Protein AF-A0A915I4H7-F1 (afdb_monomer_lite)

pLDDT: mean 83.36, std 14.16, range [34.66, 97.69]

Secondary structure (DSSP, 8-state):
--SSSSSSSS-------PPPP-PPPPPPSS-B-SSHHHHHHHHHHHTT----GGG---SSPPPTTPPPPPS-TT--EEEEEEE---BTTB--EEEEEEE-TTS-SPEEEPPBTTTBT-THHHHHHHHGGGG-TT--HHHHHHHHHHHHTS--EEEEEETTEEEEEETTEEE-TTSSSEEEP----PPPP----PPPP-B-SSHHHHHHHHHHHHT--HHHHS-SS-PPPPTT----SS-TT--EEEEEEE---BTTB--EEEEEEE--TTT-TTTTBPEEE--BTTBSTHHHHHHHHHHHHHHHHHTTS-HHHHHHHHHHHTTS--EEEEEETTEEEEEETTEEE-TTSSBEEE-TTT---TT-

Organism: Romanomermis culicivorax (NCBI:txid13658)

Foldseek 3Di:
DPPPDPPPPPPPPPPVPFFDWDDKQDKQPDWDDDDPLRNVVSVCVLFVFDWPCVLQDRLDDQPVPFDDDDQAQLQTKIKHKIAGDFDVLAQTIAMDIDGDCVRFWWDWGAAGPQHGLVPLVSLLLLLCLLQEQPDDPSLSVNSNNVSVNHWRKDWDDDPRITTIHTPLWGADPNSGGTDGDDQDPFDDWDDKDDWFAFQFDDPVSNLVSCCVQVVDPCPLQAFPCQDDDPPPWDGDPAAQLQTWIKIKIAGDDDVNADTIDMDIHRHDCVRDPHNFWWDWTADDPQDLCVLSVSVVVRVVSLCVVCVPPDPSSSVSSVNVVSRRWRWDWDDAPNITTIHTPLWGQPPRSGGTDGDSSSPDRRSD

Structure (mmCIF, N/CA/C/O backbone):
data_AF-A0A915I4H7-F1
#
_entry.id   AF-A0A915I4H7-F1
#
loop_
_atom_site.group_PDB
_atom_site.id
_atom_site.type_symbol
_atom_site.label_atom_id
_atom_site.label_alt_id
_atom_site.label_comp_id
_atom_site.label_asym_id
_atom_site.label_entity_id
_atom_site.label_seq_id
_atom_site.pdbx_PDB_ins_code
_atom_site.Cartn_x
_atom_site.Cartn_y
_atom_site.Cartn_z
_atom_site.occupancy
_atom_site.B_iso_or_equiv
_atom_site.auth_seq_id
_atom_site.auth_comp_id
_atom_site.auth_asym_id
_atom_site.auth_atom_id
_atom_site.pdbx_PDB_model_num
ATOM 1 N N . MET A 1 1 ? 28.784 -25.489 40.161 1.00 41.50 1 MET A N 1
ATOM 2 C CA . MET A 1 1 ? 29.155 -24.824 38.893 1.00 41.50 1 MET A CA 1
ATOM 3 C C . MET A 1 1 ? 29.045 -25.814 37.728 1.00 41.50 1 MET A C 1
ATOM 5 O O . MET A 1 1 ? 30.069 -26.263 37.257 1.00 41.50 1 MET A O 1
ATOM 9 N N . LEU A 1 2 ? 27.830 -26.215 37.311 1.00 35.00 2 LEU A N 1
ATOM 10 C CA . LEU A 1 2 ? 27.544 -26.830 35.989 1.00 35.00 2 LEU A CA 1
ATOM 11 C C . LEU A 1 2 ? 26.023 -27.118 35.836 1.00 35.00 2 LEU A C 1
ATOM 13 O O . LEU A 1 2 ? 25.591 -28.234 35.581 1.00 35.00 2 LEU A O 1
ATOM 17 N N . LYS A 1 3 ? 25.167 -26.115 36.080 1.00 36.22 3 LYS A N 1
ATOM 18 C CA . LYS A 1 3 ? 23.704 -26.192 35.837 1.00 36.22 3 LYS A CA 1
ATOM 19 C C . LYS A 1 3 ? 23.188 -24.997 35.013 1.00 36.22 3 LYS A C 1
ATOM 21 O O . LYS A 1 3 ? 22.029 -24.625 35.118 1.00 36.22 3 LYS A O 1
ATOM 26 N N . ILE A 1 4 ? 24.058 -24.383 34.202 1.00 45.81 4 ILE A N 1
ATOM 27 C CA . ILE A 1 4 ? 23.751 -23.185 33.390 1.00 45.81 4 ILE A CA 1
ATOM 28 C C . ILE A 1 4 ? 24.266 -23.367 31.949 1.00 45.81 4 ILE A C 1
ATOM 30 O O . ILE A 1 4 ? 24.882 -22.478 31.386 1.00 45.81 4 ILE A O 1
ATOM 34 N N . PHE A 1 5 ? 24.079 -24.546 31.346 1.00 38.66 5 PHE A N 1
ATOM 35 C CA . PHE A 1 5 ? 24.436 -24.739 29.926 1.00 38.66 5 PHE A CA 1
ATOM 36 C C . PHE A 1 5 ? 23.414 -25.525 29.095 1.00 38.66 5 PHE A C 1
ATOM 38 O O . PHE A 1 5 ? 23.519 -25.540 27.876 1.00 38.66 5 PHE A O 1
ATOM 45 N N . ALA A 1 6 ? 22.372 -26.101 29.705 1.00 36.94 6 ALA A N 1
ATOM 46 C CA . ALA A 1 6 ? 21.355 -26.863 28.969 1.00 36.94 6 ALA A CA 1
ATOM 47 C C . ALA A 1 6 ? 20.102 -26.049 28.579 1.00 36.94 6 ALA A C 1
ATOM 49 O O . ALA A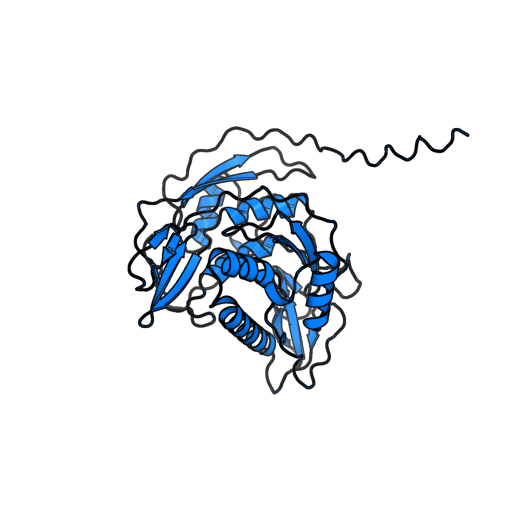 1 6 ? 19.236 -26.562 27.882 1.00 36.94 6 ALA A O 1
ATOM 50 N N . LEU A 1 7 ? 19.999 -24.779 28.993 1.00 36.00 7 LEU A N 1
ATOM 51 C CA . LEU A 1 7 ? 18.843 -23.905 28.712 1.00 36.00 7 LEU A CA 1
ATOM 52 C C . LEU A 1 7 ? 19.107 -22.842 27.628 1.00 36.00 7 LEU A C 1
ATOM 54 O O . LEU A 1 7 ? 18.219 -22.060 27.310 1.00 36.00 7 LEU A O 1
ATOM 58 N N . LEU A 1 8 ? 20.296 -22.846 27.018 1.00 34.66 8 LEU A N 1
ATOM 59 C CA . LEU A 1 8 ? 20.689 -21.933 25.931 1.00 34.66 8 LEU A CA 1
ATOM 60 C C . LEU A 1 8 ? 20.609 -22.566 24.525 1.00 34.66 8 LEU A C 1
ATOM 62 O O . LEU A 1 8 ? 21.034 -21.952 23.554 1.00 34.66 8 LEU A O 1
ATOM 66 N N . LEU A 1 9 ? 20.028 -23.765 24.392 1.00 35.66 9 LEU A N 1
ATOM 67 C CA . LEU A 1 9 ? 19.889 -24.485 23.112 1.00 35.66 9 LEU A CA 1
ATOM 68 C C . LEU A 1 9 ? 18.431 -24.717 22.666 1.00 35.66 9 LEU A C 1
ATOM 70 O O . LEU A 1 9 ? 18.183 -25.525 21.779 1.00 35.66 9 LEU A O 1
ATOM 74 N N . LEU A 1 10 ? 17.464 -23.979 23.224 1.00 36.84 10 LEU A N 1
ATOM 75 C CA . LEU A 1 10 ? 16.067 -23.961 22.746 1.00 36.84 10 LEU A CA 1
ATOM 76 C C . LEU A 1 10 ? 15.718 -22.732 21.887 1.00 36.84 10 LEU A C 1
ATOM 78 O O . LEU A 1 10 ? 14.563 -22.537 21.528 1.00 36.84 10 LEU A O 1
ATOM 82 N N . ALA A 1 11 ? 16.720 -21.943 21.491 1.00 35.94 11 ALA A N 1
ATOM 83 C CA . ALA A 1 11 ? 16.610 -20.967 20.405 1.00 35.94 11 ALA A CA 1
ATOM 84 C C . ALA A 1 11 ? 17.283 -21.484 19.120 1.00 35.94 11 ALA A C 1
ATOM 86 O O . ALA A 1 11 ? 17.785 -20.709 18.307 1.00 35.94 11 ALA A O 1
ATOM 87 N N . ALA A 1 12 ? 17.296 -22.808 18.926 1.00 35.66 12 ALA A N 1
ATOM 88 C CA . ALA A 1 12 ? 17.418 -23.371 17.594 1.00 35.66 12 ALA A CA 1
ATOM 89 C C . ALA A 1 12 ? 16.142 -22.982 16.844 1.00 35.66 12 ALA A C 1
ATOM 91 O O . ALA A 1 12 ? 15.118 -23.656 16.918 1.00 35.66 12 ALA A O 1
ATOM 92 N N . TYR A 1 13 ? 16.212 -21.823 16.191 1.00 40.81 13 TYR A N 1
ATOM 93 C CA . TYR A 1 13 ? 15.356 -21.430 15.088 1.00 40.81 13 TYR A CA 1
ATOM 94 C C . TYR A 1 13 ? 15.118 -22.693 14.263 1.00 40.81 13 TYR A C 1
ATOM 96 O O . TYR A 1 13 ? 16.054 -23.215 13.650 1.00 40.81 13 TYR A O 1
ATOM 104 N N . VAL A 1 14 ? 13.904 -23.238 14.318 1.00 38.78 14 VAL A N 1
ATOM 105 C CA . VAL A 1 14 ? 13.486 -24.288 13.401 1.00 38.78 14 VAL A CA 1
ATOM 106 C C . VAL A 1 14 ? 13.596 -23.635 12.029 1.00 38.78 14 VAL A C 1
ATOM 108 O O . VAL A 1 14 ? 12.707 -22.902 11.603 1.00 38.78 14 VAL A O 1
ATOM 111 N N . ARG A 1 15 ? 14.737 -23.826 11.354 1.00 45.97 15 ARG A N 1
ATOM 112 C CA . ARG A 1 15 ? 14.773 -23.823 9.899 1.00 45.97 15 ARG A CA 1
ATOM 113 C C . ARG A 1 15 ? 13.784 -24.917 9.551 1.00 45.97 15 ARG A C 1
ATOM 115 O O . ARG A 1 15 ? 14.105 -26.095 9.645 1.00 45.97 15 ARG A O 1
ATOM 122 N N . SER A 1 16 ? 12.543 -24.534 9.278 1.00 56.56 16 SER A N 1
ATOM 123 C CA . SER A 1 16 ? 11.660 -25.412 8.546 1.00 56.56 16 SER A CA 1
ATOM 124 C C . SER A 1 16 ? 12.410 -25.692 7.252 1.00 56.56 16 SER A C 1
ATOM 126 O O . SER A 1 16 ? 12.643 -24.777 6.457 1.00 56.56 16 SER A O 1
ATOM 128 N N . ASP A 1 17 ? 12.890 -26.923 7.090 1.00 83.69 17 ASP A N 1
ATOM 129 C CA . ASP A 1 17 ? 13.380 -27.413 5.810 1.00 83.69 17 ASP A CA 1
ATOM 130 C C . ASP A 1 17 ? 12.173 -27.417 4.881 1.00 83.69 17 ASP A C 1
ATOM 132 O O . ASP A 1 17 ? 11.427 -28.389 4.771 1.00 83.69 17 ASP A O 1
ATOM 136 N N . CYS A 1 18 ? 11.884 -26.247 4.320 1.00 88.94 18 CYS A N 1
ATOM 137 C CA . CYS A 1 18 ? 10.763 -26.099 3.432 1.00 88.94 18 CYS A CA 1
ATOM 138 C C . CYS A 1 18 ? 11.020 -26.951 2.191 1.00 88.94 18 CYS A C 1
ATOM 140 O O . CYS A 1 18 ? 12.157 -26.962 1.701 1.00 88.94 18 CYS A O 1
ATOM 142 N N . PRO A 1 19 ? 9.976 -27.569 1.618 1.00 93.06 19 PRO A N 1
ATOM 143 C CA . PRO A 1 19 ? 10.107 -28.282 0.363 1.00 93.06 19 PRO A CA 1
ATOM 144 C C . PRO A 1 19 ? 10.748 -27.371 -0.684 1.00 93.06 19 PRO A C 1
ATOM 146 O O . PRO A 1 19 ? 10.505 -26.153 -0.713 1.00 93.06 19 PRO A O 1
ATOM 149 N N . GLN A 1 20 ? 11.607 -27.945 -1.520 1.00 93.81 20 GLN A N 1
ATOM 150 C CA . GLN A 1 20 ? 12.211 -27.183 -2.602 1.00 93.81 20 GLN A CA 1
ATOM 151 C C . GLN A 1 20 ? 11.117 -26.710 -3.560 1.00 93.81 20 GLN A C 1
ATOM 153 O O . GLN A 1 20 ? 10.116 -27.392 -3.782 1.00 93.81 20 GLN A O 1
ATOM 158 N N . PHE A 1 21 ? 11.303 -25.516 -4.115 1.00 94.50 21 PHE A N 1
ATOM 159 C CA . PHE A 1 21 ? 10.486 -25.104 -5.244 1.00 94.50 21 PHE A CA 1
ATOM 160 C C . PHE A 1 21 ? 10.801 -25.992 -6.441 1.00 94.50 21 PHE A C 1
ATOM 162 O O . PHE A 1 21 ? 11.970 -26.244 -6.726 1.00 94.50 21 PHE A O 1
ATOM 169 N N . GLY A 1 22 ? 9.753 -26.416 -7.140 1.00 95.06 22 GLY A N 1
ATOM 170 C CA . GLY A 1 22 ? 9.888 -27.003 -8.462 1.00 95.06 22 GLY A CA 1
ATOM 171 C C . GLY A 1 22 ? 10.344 -25.973 -9.495 1.00 95.06 22 GLY A C 1
ATOM 172 O O . GLY A 1 22 ? 10.675 -24.821 -9.179 1.00 95.06 22 GLY A O 1
ATOM 173 N N . ASP A 1 23 ? 10.323 -26.398 -10.752 1.00 97.25 23 ASP A N 1
ATOM 174 C CA . ASP A 1 23 ? 10.714 -25.554 -11.872 1.00 97.25 23 ASP A CA 1
ATOM 175 C C . ASP A 1 23 ? 9.794 -24.344 -12.052 1.00 97.25 23 ASP A C 1
ATOM 177 O O . ASP A 1 23 ? 8.640 -24.296 -11.610 1.00 97.25 23 ASP A O 1
ATOM 181 N N . TRP A 1 24 ? 10.335 -23.336 -12.731 1.00 96.88 24 TRP A N 1
ATOM 182 C CA . TRP A 1 24 ? 9.559 -22.188 -13.167 1.00 96.88 24 TRP A CA 1
ATOM 183 C C . TRP A 1 24 ? 8.519 -22.616 -14.198 1.00 96.88 24 TRP A C 1
ATOM 185 O O . TRP A 1 24 ? 8.857 -23.155 -15.251 1.00 96.88 24 TRP A O 1
ATOM 195 N N . LEU A 1 25 ? 7.259 -22.288 -13.925 1.00 96.31 25 LEU A N 1
ATOM 196 C CA . LEU A 1 25 ? 6.212 -22.312 -14.935 1.00 96.31 25 LEU A CA 1
ATOM 197 C C . LEU A 1 25 ? 6.545 -21.305 -16.054 1.00 96.31 25 LEU A C 1
ATOM 199 O O . LEU A 1 25 ? 7.332 -20.373 -15.841 1.00 96.31 25 LEU A O 1
ATOM 203 N N . PRO A 1 26 ? 5.971 -21.470 -17.258 1.00 96.56 26 PRO A N 1
ATOM 204 C CA . PRO A 1 26 ? 6.186 -20.534 -18.352 1.00 96.56 26 PRO A CA 1
ATOM 205 C C . PRO A 1 26 ? 5.786 -19.103 -17.981 1.00 96.56 26 PRO A C 1
ATOM 207 O O . PRO A 1 26 ? 4.897 -18.873 -17.160 1.00 96.56 26 PRO A O 1
ATOM 210 N N . TRP A 1 27 ? 6.422 -18.134 -18.636 1.00 96.44 27 TRP A N 1
ATOM 211 C CA . TRP A 1 27 ? 5.944 -16.755 -18.626 1.00 96.44 27 TRP A CA 1
ATOM 212 C C . TRP A 1 27 ? 4.528 -16.663 -19.191 1.00 96.44 27 TRP A C 1
ATOM 214 O O . TRP A 1 27 ? 4.151 -17.414 -20.096 1.00 96.44 27 TRP A O 1
ATOM 224 N N . THR A 1 28 ? 3.756 -15.701 -18.692 1.00 94.75 28 THR A N 1
ATOM 225 C CA . THR A 1 28 ? 2.476 -15.335 -19.299 1.00 94.75 28 THR A CA 1
ATOM 226 C C . THR A 1 28 ? 2.662 -14.969 -20.769 1.00 94.75 28 THR A C 1
ATOM 228 O O . THR A 1 28 ? 3.628 -14.299 -21.146 1.00 94.75 28 THR A O 1
ATOM 231 N N . GLN A 1 29 ? 1.727 -15.422 -21.607 1.00 91.31 29 GLN A N 1
ATOM 232 C CA . GLN A 1 29 ? 1.793 -15.241 -23.062 1.00 91.31 29 GLN A CA 1
ATOM 233 C C . GLN A 1 29 ? 1.717 -13.761 -23.455 1.00 91.31 29 GLN A C 1
ATOM 235 O O . GLN A 1 29 ? 2.389 -13.315 -24.382 1.00 91.31 29 GLN A O 1
ATOM 240 N N . HIS A 1 30 ? 0.943 -12.984 -22.700 1.00 93.75 30 HIS A N 1
ATOM 241 C CA . HIS A 1 30 ? 0.812 -11.542 -22.843 1.00 93.75 30 HIS A CA 1
ATOM 242 C C . HIS A 1 30 ? 1.323 -10.806 -21.603 1.00 93.75 30 HIS A C 1
ATOM 244 O O . HIS A 1 30 ? 1.479 -11.372 -20.516 1.00 93.75 30 HIS A O 1
ATOM 250 N N . CYS A 1 31 ? 1.568 -9.510 -21.775 1.00 94.81 31 CYS A N 1
ATOM 251 C CA . CYS A 1 31 ? 1.853 -8.610 -20.669 1.00 94.81 31 CYS A CA 1
ATOM 252 C C . CYS A 1 31 ? 0.556 -8.261 -19.931 1.00 94.81 31 CYS A C 1
ATOM 254 O O . CYS A 1 31 ? -0.431 -7.841 -20.544 1.00 94.81 31 CYS A O 1
ATOM 256 N N . LEU A 1 32 ? 0.564 -8.442 -18.614 1.00 92.38 32 LEU A N 1
ATOM 257 C CA . LEU A 1 32 ? -0.570 -8.203 -17.731 1.00 92.38 32 LEU A CA 1
ATOM 258 C C . LEU A 1 32 ? -0.913 -6.716 -17.699 1.00 92.38 32 LEU A C 1
ATOM 260 O O . LEU A 1 32 ? -0.033 -5.848 -17.743 1.00 92.38 32 LEU A O 1
ATOM 264 N N . TRP A 1 33 ? -2.207 -6.420 -17.603 1.00 90.31 33 TRP A N 1
ATOM 265 C CA . TRP A 1 33 ? -2.713 -5.053 -17.552 1.00 90.31 33 TRP A CA 1
ATOM 266 C C . TRP A 1 33 ? -3.953 -4.935 -16.674 1.00 90.31 33 TRP A C 1
ATOM 268 O O . TRP A 1 33 ? -4.686 -5.904 -16.474 1.00 90.31 33 TRP A O 1
ATOM 278 N N . VAL A 1 34 ? -4.185 -3.729 -16.152 1.00 81.88 34 VAL A N 1
ATOM 279 C CA . VAL A 1 34 ? -5.417 -3.379 -15.436 1.00 81.88 34 VAL A CA 1
ATOM 280 C C . VAL A 1 34 ? -6.658 -3.682 -16.301 1.00 81.88 34 VAL A C 1
ATOM 282 O O . VAL A 1 34 ? -6.572 -3.616 -17.525 1.00 81.88 34 VAL A O 1
ATOM 285 N N . PRO A 1 35 ? -7.814 -4.027 -15.699 1.00 80.31 35 PRO A N 1
ATOM 286 C CA . PRO A 1 35 ? -8.177 -3.871 -14.288 1.00 80.31 35 PRO A CA 1
ATOM 287 C C . PRO A 1 35 ? -7.537 -4.920 -13.366 1.00 80.31 35 PRO A C 1
ATOM 289 O O . PRO A 1 35 ? -7.151 -6.004 -13.795 1.00 80.31 35 PRO A O 1
ATOM 292 N N . LEU A 1 36 ? -7.470 -4.618 -12.061 1.00 76.69 36 LEU A N 1
ATOM 293 C CA . LEU A 1 36 ? -6.893 -5.508 -11.036 1.00 76.69 36 LEU A CA 1
ATOM 294 C C . LEU A 1 36 ? -7.477 -6.932 -11.067 1.00 76.69 36 LEU A C 1
ATOM 296 O O . LEU A 1 36 ? -6.760 -7.888 -10.787 1.00 76.69 36 LEU A O 1
ATOM 300 N N . ALA A 1 37 ? -8.762 -7.077 -11.406 1.00 76.12 37 ALA A N 1
ATOM 301 C CA . ALA A 1 37 ? -9.417 -8.378 -11.522 1.00 76.12 37 ALA A CA 1
ATOM 302 C C . ALA A 1 37 ? -8.809 -9.246 -12.640 1.00 76.12 37 ALA A C 1
ATOM 304 O O . ALA A 1 37 ? -8.584 -10.433 -12.417 1.00 76.12 37 ALA A O 1
ATOM 305 N N . SER A 1 38 ? -8.485 -8.653 -13.797 1.00 81.56 38 SER A N 1
ATOM 306 C CA . SER A 1 38 ? -7.838 -9.367 -14.907 1.00 81.56 38 SER A CA 1
ATOM 307 C C . SER A 1 38 ? -6.424 -9.787 -14.528 1.00 81.56 38 SER A C 1
ATOM 309 O O . SER A 1 38 ? -6.085 -10.957 -14.647 1.00 81.56 38 SER A O 1
ATOM 311 N N . MET A 1 39 ? -5.629 -8.868 -13.964 1.00 82.62 39 MET A N 1
ATOM 312 C CA . MET A 1 39 ? -4.265 -9.197 -13.531 1.00 82.62 39 MET A CA 1
ATOM 313 C C . MET A 1 39 ? -4.237 -10.306 -12.483 1.00 82.62 39 MET A C 1
ATOM 315 O O . MET A 1 39 ? -3.352 -11.149 -12.516 1.00 82.62 39 MET A O 1
ATOM 319 N N . ARG A 1 40 ? -5.196 -10.322 -11.547 1.00 79.44 40 ARG A N 1
ATOM 320 C CA . ARG A 1 40 ? -5.309 -11.399 -10.552 1.00 79.44 40 ARG A CA 1
ATOM 321 C C . ARG A 1 40 ? -5.585 -12.743 -11.201 1.00 79.44 40 ARG A C 1
ATOM 323 O O . ARG A 1 40 ? -4.965 -13.720 -10.802 1.00 79.44 40 ARG A O 1
ATOM 330 N N . LYS A 1 41 ? -6.501 -12.780 -12.171 1.00 81.50 41 LYS A N 1
ATOM 331 C CA . LYS A 1 41 ? -6.808 -13.996 -12.921 1.00 81.50 41 LYS A CA 1
ATOM 332 C C . LYS A 1 41 ? -5.572 -14.493 -13.671 1.00 81.50 41 LYS A C 1
ATOM 334 O O . LYS 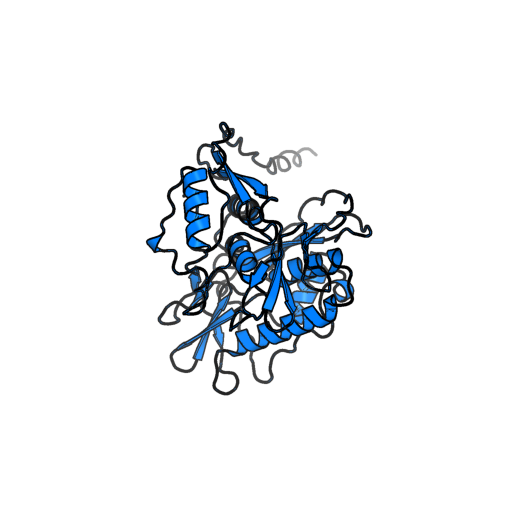A 1 41 ? -5.150 -15.612 -13.427 1.00 81.50 41 LYS A O 1
ATOM 339 N N . ASP A 1 42 ? -4.940 -13.635 -14.468 1.00 86.81 42 ASP A N 1
ATOM 340 C CA . ASP A 1 42 ? -3.740 -13.994 -15.235 1.00 86.81 42 ASP A CA 1
ATOM 341 C C . ASP A 1 42 ? -2.606 -14.486 -14.324 1.00 86.81 42 ASP A C 1
ATOM 343 O O . ASP A 1 42 ? -1.893 -15.434 -14.644 1.00 86.81 42 ASP A O 1
ATOM 347 N N . LEU A 1 43 ? -2.455 -13.868 -13.152 1.00 84.25 43 LEU A N 1
ATOM 348 C CA . LEU A 1 43 ? -1.472 -14.261 -12.151 1.00 84.25 43 LEU A CA 1
ATOM 349 C C . LEU A 1 43 ? -1.807 -15.604 -11.487 1.00 84.25 43 LEU A C 1
ATOM 351 O O . LEU A 1 43 ? -0.906 -16.394 -11.212 1.00 84.25 43 LEU A O 1
ATOM 355 N N . ALA A 1 44 ? -3.085 -15.883 -11.235 1.00 83.75 44 ALA A N 1
ATOM 356 C CA . ALA A 1 44 ? -3.523 -17.183 -10.745 1.00 83.75 44 ALA A CA 1
ATOM 357 C C . ALA A 1 44 ? -3.320 -18.292 -11.764 1.00 83.75 44 ALA A C 1
ATOM 359 O O . ALA A 1 44 ? -2.814 -19.352 -11.400 1.00 83.75 44 ALA A O 1
ATOM 360 N N . ASP A 1 45 ? -3.641 -18.016 -13.024 1.00 87.75 45 ASP A N 1
ATOM 361 C CA . ASP A 1 45 ? -3.435 -18.933 -14.137 1.00 87.75 45 ASP A CA 1
ATOM 362 C C . ASP A 1 45 ? -1.929 -19.214 -14.310 1.00 87.75 45 ASP A C 1
ATOM 364 O O . ASP A 1 45 ? -1.516 -20.374 -14.351 1.00 87.75 45 ASP A O 1
ATOM 368 N N . ALA A 1 46 ? -1.084 -18.174 -14.270 1.00 89.19 46 ALA A N 1
ATOM 369 C CA . ALA A 1 46 ? 0.379 -18.296 -14.320 1.00 89.19 46 ALA A CA 1
ATOM 370 C C . ALA A 1 46 ? 0.969 -19.086 -13.141 1.00 89.19 46 ALA A C 1
ATOM 372 O O . ALA A 1 46 ? 1.977 -19.773 -13.287 1.00 89.19 46 ALA A O 1
ATOM 373 N N . CYS A 1 47 ? 0.343 -18.993 -11.968 1.00 87.75 47 CYS A N 1
ATOM 374 C CA . CYS A 1 47 ? 0.718 -19.744 -10.774 1.00 87.75 47 CYS A CA 1
ATOM 375 C C . CYS A 1 47 ? -0.019 -21.092 -10.642 1.00 87.75 47 CYS A C 1
ATOM 377 O O . CYS A 1 47 ? 0.182 -21.790 -9.643 1.00 87.75 47 CYS A O 1
ATOM 379 N N . GLN A 1 48 ? -0.883 -21.457 -11.601 1.00 88.75 48 GLN A N 1
ATOM 380 C CA . GLN A 1 48 ? -1.770 -22.624 -11.541 1.00 88.75 48 GLN A CA 1
ATOM 381 C C . GLN A 1 48 ? -2.434 -22.772 -10.163 1.00 88.75 48 GLN A C 1
ATOM 383 O O . GLN A 1 48 ? -2.324 -23.809 -9.498 1.00 88.75 48 GLN A O 1
ATOM 388 N N . THR A 1 49 ? -3.035 -21.690 -9.674 1.00 81.75 49 THR A N 1
ATOM 389 C CA . THR A 1 49 ? -3.734 -21.640 -8.387 1.00 81.75 49 THR A CA 1
ATOM 390 C C . THR A 1 49 ? -5.173 -21.189 -8.591 1.00 81.75 49 THR A C 1
ATOM 392 O O . THR A 1 49 ? -5.491 -20.502 -9.556 1.00 81.75 49 THR A O 1
ATOM 395 N N . THR A 1 50 ? -6.068 -21.587 -7.691 1.00 70.19 50 THR A N 1
ATOM 396 C CA . THR A 1 50 ? -7.473 -21.180 -7.775 1.00 70.19 50 THR A CA 1
ATOM 397 C C . THR A 1 50 ? -7.669 -19.900 -6.976 1.00 70.19 50 THR A C 1
ATOM 399 O O . THR A 1 50 ? -7.442 -19.879 -5.769 1.00 70.19 50 THR A O 1
ATOM 402 N N . ILE A 1 51 ? -8.136 -18.833 -7.626 1.00 63.59 51 ILE A N 1
ATOM 403 C CA . ILE A 1 51 ? -8.644 -17.654 -6.917 1.00 63.59 51 ILE A CA 1
ATOM 404 C C . ILE A 1 51 ? -10.148 -17.776 -6.793 1.00 63.59 51 ILE A C 1
ATOM 406 O O . ILE A 1 51 ? -10.863 -17.849 -7.791 1.00 63.59 51 ILE A O 1
ATOM 410 N N . ASN A 1 52 ? -10.647 -17.710 -5.560 1.00 55.56 52 ASN A N 1
ATOM 411 C CA . ASN A 1 52 ? -12.070 -17.515 -5.354 1.00 55.56 52 ASN A CA 1
ATOM 412 C C . ASN A 1 52 ? -12.467 -16.068 -5.707 1.00 55.56 52 ASN A C 1
ATOM 414 O O . ASN A 1 52 ? -12.472 -15.174 -4.857 1.00 55.56 52 ASN A O 1
ATOM 418 N N . MET A 1 53 ? -12.816 -15.859 -6.978 1.00 49.09 53 MET A N 1
ATOM 419 C CA . MET A 1 53 ? -13.237 -14.567 -7.531 1.00 49.09 53 MET A CA 1
ATOM 420 C C . MET A 1 53 ? -14.586 -14.075 -6.961 1.00 49.09 53 MET A C 1
ATOM 422 O O . MET A 1 53 ? -14.890 -12.889 -7.050 1.00 49.09 53 MET A O 1
ATOM 426 N N . THR A 1 54 ? -15.399 -14.938 -6.330 1.00 43.47 54 THR A N 1
ATOM 427 C CA . THR A 1 54 ? -16.713 -14.525 -5.776 1.00 43.47 54 THR A CA 1
ATOM 428 C C . THR A 1 54 ? -16.605 -13.656 -4.526 1.00 43.47 54 THR A C 1
ATOM 430 O O . THR A 1 54 ? -17.503 -12.866 -4.251 1.00 43.47 54 THR A O 1
ATOM 433 N N . ARG A 1 55 ? -15.491 -13.737 -3.784 1.00 42.84 55 ARG A N 1
ATOM 434 C CA . ARG A 1 55 ? -15.217 -12.837 -2.647 1.00 42.84 55 ARG A CA 1
ATOM 435 C C . ARG A 1 55 ? -14.485 -11.566 -3.058 1.00 42.84 55 ARG A C 1
ATOM 437 O O . ARG A 1 55 ? -14.396 -10.630 -2.270 1.00 42.84 55 ARG A O 1
ATOM 444 N N . THR A 1 56 ? -13.988 -11.512 -4.291 1.00 48.31 56 THR A N 1
ATOM 445 C CA . THR A 1 56 ? -13.304 -10.343 -4.828 1.00 48.31 56 THR A CA 1
ATOM 446 C C . THR A 1 56 ? -14.329 -9.413 -5.464 1.00 48.31 56 THR A C 1
ATOM 448 O O . THR A 1 56 ? -14.479 -9.363 -6.681 1.00 48.31 56 THR A O 1
ATOM 451 N N . GLY A 1 57 ? -15.046 -8.657 -4.632 1.00 43.12 57 GLY A N 1
ATOM 452 C CA . GLY A 1 57 ? -15.700 -7.428 -5.087 1.00 43.12 57 GLY A CA 1
ATOM 453 C C . GLY A 1 57 ? -14.700 -6.518 -5.824 1.00 43.12 57 GLY A C 1
ATOM 454 O O . GLY A 1 57 ? -13.487 -6.751 -5.740 1.00 43.12 57 GLY A O 1
ATOM 455 N N . PRO A 1 58 ? -15.159 -5.488 -6.557 1.00 47.84 58 PRO A N 1
ATOM 456 C CA . PRO A 1 58 ? -14.268 -4.607 -7.302 1.00 47.84 58 PRO A CA 1
ATOM 457 C C . PRO A 1 58 ? -13.255 -3.995 -6.332 1.00 47.84 58 PRO A C 1
ATOM 459 O O . PRO A 1 58 ? -13.596 -3.139 -5.522 1.00 47.84 58 PRO A O 1
ATOM 462 N N . ALA A 1 59 ? -12.016 -4.494 -6.390 1.00 50.78 59 ALA A N 1
ATOM 463 C CA . ALA A 1 59 ? -10.951 -4.190 -5.435 1.00 50.78 59 ALA A CA 1
ATOM 464 C C . ALA A 1 59 ? -10.752 -2.677 -5.254 1.00 50.78 59 ALA A C 1
ATOM 466 O O . ALA A 1 59 ? -10.447 -2.222 -4.160 1.00 50.78 59 ALA A O 1
ATOM 467 N N . PHE A 1 60 ? -11.027 -1.930 -6.323 1.00 57.62 60 PHE A N 1
ATOM 468 C CA . PHE A 1 60 ? -11.544 -0.571 -6.323 1.00 57.62 60 PHE A CA 1
ATOM 469 C C . PHE A 1 60 ? -12.486 -0.467 -7.528 1.00 57.62 60 PHE A C 1
ATOM 471 O O . PHE A 1 60 ? -12.045 -0.789 -8.636 1.00 57.62 60 PHE A O 1
ATOM 478 N N . PRO A 1 61 ? -13.759 -0.066 -7.378 1.00 58.78 61 PRO A N 1
ATOM 479 C CA . PRO A 1 61 ? -14.587 0.208 -8.541 1.00 58.78 61 PRO A CA 1
ATOM 480 C C . PRO A 1 61 ? -13.962 1.385 -9.289 1.00 58.78 61 PRO A C 1
ATOM 482 O O . PRO A 1 61 ? -13.826 2.478 -8.734 1.00 58.78 61 PRO A O 1
ATOM 485 N N . LEU A 1 62 ? -13.550 1.147 -10.537 1.00 67.06 62 LEU A N 1
ATOM 486 C CA . LEU A 1 62 ? -13.261 2.244 -11.451 1.00 67.06 62 LEU A CA 1
ATOM 487 C C . LEU A 1 62 ? -14.523 3.122 -11.527 1.00 67.06 62 LEU A C 1
ATOM 489 O O . LEU A 1 62 ? -15.632 2.579 -11.474 1.00 67.06 62 LEU A O 1
ATOM 493 N N . PRO A 1 63 ? -14.391 4.455 -11.604 1.00 66.62 63 PRO A N 1
ATOM 494 C CA . PRO A 1 63 ? -15.550 5.327 -11.733 1.00 66.62 63 PRO A CA 1
ATOM 495 C C . PRO A 1 63 ? -16.447 4.881 -12.901 1.00 66.62 63 PRO A C 1
ATOM 497 O O . PRO A 1 63 ? -15.919 4.428 -13.919 1.00 66.62 63 PRO A O 1
ATOM 500 N N . PRO A 1 64 ? -17.782 4.998 -12.794 1.00 65.12 64 PRO A N 1
ATOM 501 C CA . PRO A 1 64 ? -18.667 4.709 -13.918 1.00 65.12 64 PRO A CA 1
ATOM 502 C C . PRO A 1 64 ? -18.231 5.481 -15.171 1.00 65.12 64 PRO A C 1
ATOM 504 O O . PRO A 1 64 ? -17.976 6.681 -15.098 1.00 65.12 64 PRO A O 1
ATOM 507 N N . GLY A 1 65 ? -18.106 4.785 -16.303 1.00 68.56 65 GLY A N 1
ATOM 508 C CA . GLY A 1 65 ? -17.648 5.375 -17.567 1.00 68.56 65 GLY A CA 1
ATOM 509 C C . GLY A 1 65 ? -16.135 5.605 -17.677 1.00 68.56 65 GLY A C 1
ATOM 510 O O . GLY A 1 65 ? -15.681 6.124 -18.693 1.00 68.56 65 GLY A O 1
ATOM 511 N N . PHE A 1 66 ? -15.338 5.214 -16.677 1.00 78.19 66 PHE A N 1
ATOM 512 C CA . PHE A 1 66 ? -13.884 5.309 -16.759 1.00 78.19 66 PHE A CA 1
ATOM 513 C C . PHE A 1 66 ? -13.330 4.343 -17.810 1.00 78.19 66 PHE A C 1
ATOM 515 O O . PHE A 1 66 ? -13.470 3.124 -17.687 1.00 78.19 66 PHE A O 1
ATOM 522 N N . GLN A 1 67 ? -12.665 4.892 -18.822 1.00 80.19 67 GLN A N 1
ATOM 523 C CA . GLN A 1 67 ? -11.966 4.113 -19.834 1.00 80.19 67 GLN A CA 1
ATOM 524 C C . GLN A 1 67 ? -10.549 3.810 -19.351 1.00 80.19 67 GLN A C 1
ATOM 526 O O . GLN A 1 67 ? -9.781 4.712 -19.015 1.00 80.19 67 GLN A O 1
ATOM 531 N N . LEU A 1 68 ? -10.215 2.522 -19.290 1.00 80.44 68 LEU A N 1
ATOM 532 C CA . LEU A 1 68 ? -8.845 2.099 -19.036 1.00 80.44 68 LEU A CA 1
ATOM 533 C C . LEU A 1 68 ? -7.978 2.482 -20.243 1.00 80.44 68 LEU A C 1
ATOM 535 O O . LEU A 1 68 ? -8.376 2.180 -21.369 1.00 80.44 68 LEU A O 1
ATOM 539 N N . PRO A 1 69 ? -6.808 3.107 -20.034 1.00 87.81 69 PRO A N 1
ATOM 540 C CA . PRO A 1 69 ? -5.876 3.339 -21.126 1.00 87.81 69 PRO A CA 1
ATOM 541 C C . PRO A 1 69 ? -5.333 2.004 -21.651 1.00 87.81 69 PRO A C 1
ATOM 543 O O . PRO A 1 69 ? -5.349 0.983 -20.950 1.00 87.81 69 PRO A O 1
ATOM 546 N N . GLU A 1 70 ? -4.790 2.028 -22.866 1.00 93.38 70 GLU A N 1
ATOM 547 C CA . GLU A 1 70 ? -3.932 0.949 -23.355 1.00 93.38 70 GLU A CA 1
ATOM 548 C C . GLU A 1 70 ? -2.680 0.790 -22.475 1.00 93.38 70 GLU A C 1
ATOM 550 O O . GLU A 1 70 ? -2.400 1.608 -21.594 1.00 93.38 70 GLU A O 1
ATOM 555 N N . LYS A 1 71 ? -1.928 -0.296 -22.686 1.00 95.44 71 LYS A N 1
ATOM 556 C CA . LYS A 1 71 ? -0.689 -0.559 -21.944 1.00 95.44 71 LYS A CA 1
ATOM 557 C C . LYS A 1 71 ? 0.298 0.589 -22.158 1.00 95.44 71 LYS A C 1
ATOM 559 O O . LYS A 1 71 ? 0.606 0.933 -23.292 1.00 95.44 71 LYS A O 1
ATOM 564 N N . CYS A 1 72 ? 0.814 1.139 -21.066 1.00 96.31 72 CYS A N 1
ATOM 565 C CA . CYS A 1 72 ? 1.671 2.320 -21.092 1.00 96.31 72 CYS A CA 1
ATOM 566 C C . CYS A 1 72 ? 2.571 2.394 -19.848 1.00 96.31 72 CYS A C 1
ATOM 568 O O . CYS A 1 72 ? 2.430 1.629 -18.885 1.00 96.31 72 CYS A O 1
ATOM 570 N N . GLY A 1 73 ? 3.486 3.357 -19.859 1.00 96.50 73 GLY A N 1
ATOM 571 C CA . GLY A 1 73 ? 4.220 3.870 -18.713 1.00 96.50 73 GLY A CA 1
ATOM 572 C C . GLY A 1 73 ? 5.204 2.890 -18.095 1.00 96.50 73 GLY A C 1
ATOM 573 O O . GLY A 1 73 ? 5.523 3.035 -16.917 1.00 96.50 73 GLY A O 1
ATOM 574 N N . HIS A 1 74 ? 5.627 1.853 -18.822 1.00 95.88 74 HIS A N 1
ATOM 575 C CA . HIS A 1 74 ? 6.367 0.713 -18.268 1.00 95.88 74 HIS A CA 1
ATOM 576 C C . HIS A 1 74 ? 5.627 0.019 -17.105 1.00 95.88 74 HIS A C 1
ATOM 578 O O . HIS A 1 74 ? 6.244 -0.574 -16.220 1.00 95.88 74 HIS A O 1
ATOM 584 N N . CYS A 1 75 ? 4.294 0.116 -17.072 1.00 93.44 75 CYS A N 1
ATOM 585 C CA . CYS A 1 75 ? 3.467 -0.444 -16.004 1.00 93.44 75 CYS A CA 1
ATOM 586 C C . CYS A 1 75 ? 2.974 -1.868 -16.299 1.00 93.44 75 CYS A C 1
ATOM 588 O O . CYS A 1 75 ? 2.463 -2.533 -15.401 1.00 93.44 75 CYS A O 1
ATOM 590 N N . SER A 1 76 ? 3.091 -2.335 -17.544 1.00 94.56 76 SER A N 1
ATOM 591 C CA . SER A 1 76 ? 2.716 -3.695 -17.932 1.00 94.56 76 SER A CA 1
ATOM 592 C C . SER A 1 76 ? 3.889 -4.651 -17.716 1.00 94.56 76 SER A C 1
ATOM 594 O O . SER A 1 76 ? 5.050 -4.258 -17.840 1.00 94.56 76 SER A O 1
ATOM 596 N N . PHE A 1 77 ? 3.604 -5.901 -17.363 1.00 93.56 77 PHE A N 1
ATOM 597 C CA . PHE A 1 77 ? 4.635 -6.879 -17.019 1.00 93.56 77 PHE A CA 1
ATOM 598 C C . PHE A 1 77 ? 4.193 -8.302 -17.355 1.00 93.56 77 PHE A C 1
ATOM 600 O O . PHE A 1 77 ? 3.005 -8.614 -17.326 1.00 93.56 77 PHE A O 1
ATOM 607 N N . LYS A 1 78 ? 5.149 -9.182 -17.637 1.00 94.56 78 LYS A N 1
ATOM 608 C CA . LYS A 1 78 ? 4.945 -10.630 -17.618 1.00 94.56 78 LYS A CA 1
ATOM 609 C C . LYS A 1 78 ? 5.214 -11.164 -16.224 1.00 94.56 78 LYS A C 1
ATOM 611 O O . LYS A 1 78 ? 6.011 -10.603 -15.468 1.00 94.56 78 LYS A O 1
ATOM 616 N N . VAL A 1 79 ? 4.564 -12.270 -15.896 1.00 92.44 79 VAL A N 1
ATOM 617 C CA . VAL A 1 79 ? 4.816 -13.004 -14.658 1.00 92.44 79 VAL A CA 1
ATOM 618 C C . VAL A 1 79 ? 5.007 -14.482 -14.959 1.00 92.44 79 VAL A C 1
ATOM 620 O O . VAL A 1 79 ? 4.424 -15.017 -15.898 1.00 92.44 79 VAL A O 1
ATOM 623 N N . ARG A 1 80 ? 5.840 -15.140 -14.165 1.00 93.31 80 ARG A N 1
ATOM 624 C CA . ARG A 1 80 ? 5.878 -16.594 -14.035 1.00 93.31 80 ARG A CA 1
ATOM 625 C C . ARG A 1 80 ? 5.958 -16.963 -12.569 1.00 93.31 80 ARG A C 1
ATOM 627 O O . ARG A 1 80 ? 6.371 -16.142 -11.752 1.00 93.31 80 ARG A O 1
ATOM 634 N N . CYS A 1 81 ? 5.594 -18.188 -12.232 1.00 92.50 81 CYS A N 1
ATOM 635 C CA . CYS A 1 81 ? 5.637 -18.655 -10.856 1.00 92.50 81 CYS A CA 1
ATOM 636 C C . CYS A 1 81 ? 6.358 -19.991 -10.759 1.00 92.50 81 CYS A C 1
ATOM 638 O O . CYS A 1 81 ? 6.356 -20.776 -11.702 1.00 92.50 81 CYS A O 1
ATOM 640 N N . ARG A 1 82 ? 6.908 -20.281 -9.588 1.00 93.25 82 ARG A N 1
ATOM 641 C CA . ARG A 1 82 ? 7.230 -21.649 -9.185 1.00 93.25 82 ARG A CA 1
ATOM 642 C C . ARG A 1 82 ? 6.505 -21.994 -7.898 1.00 93.25 82 ARG A C 1
ATOM 644 O O . ARG A 1 82 ? 6.131 -21.108 -7.122 1.00 93.25 82 ARG A O 1
ATOM 651 N N . LYS A 1 83 ? 6.275 -23.286 -7.700 1.00 93.25 83 LYS A N 1
ATOM 652 C CA . LYS A 1 83 ? 5.471 -23.816 -6.598 1.00 93.25 83 LYS A CA 1
ATOM 653 C C . LYS A 1 83 ? 6.288 -24.806 -5.783 1.00 93.25 83 LYS A C 1
ATOM 655 O O . LYS A 1 83 ? 7.205 -25.432 -6.306 1.00 93.25 83 LYS A O 1
ATOM 660 N N . ARG A 1 84 ? 5.933 -24.947 -4.516 1.00 91.62 84 ARG A N 1
ATOM 661 C CA . ARG A 1 84 ? 6.372 -26.039 -3.644 1.00 91.62 84 ARG A CA 1
ATOM 662 C C . ARG A 1 84 ? 5.185 -26.574 -2.862 1.00 91.62 84 ARG A C 1
ATOM 664 O O . ARG A 1 84 ? 4.151 -25.901 -2.779 1.00 91.62 84 ARG A O 1
ATOM 671 N N . ASP A 1 85 ? 5.360 -27.736 -2.253 1.00 91.00 85 ASP A N 1
ATOM 672 C CA . ASP A 1 85 ? 4.341 -28.315 -1.388 1.00 91.00 85 ASP A CA 1
ATOM 673 C C . ASP A 1 85 ? 4.020 -27.390 -0.210 1.00 91.00 85 ASP A C 1
ATOM 675 O O . ASP A 1 85 ? 4.882 -26.696 0.343 1.00 91.00 85 ASP A O 1
ATOM 679 N N . LYS A 1 86 ? 2.733 -27.343 0.141 1.00 88.56 86 LYS A N 1
ATOM 680 C CA . LYS A 1 86 ? 2.233 -26.517 1.241 1.00 88.56 86 LYS A CA 1
ATOM 681 C C . LYS A 1 86 ? 2.711 -27.112 2.564 1.00 88.56 86 LYS A C 1
ATOM 683 O O . LYS A 1 86 ? 2.407 -28.259 2.869 1.00 88.56 86 LYS A O 1
ATOM 688 N N . GLN A 1 87 ? 3.404 -26.305 3.361 1.00 89.75 87 GLN A N 1
ATOM 689 C CA . GLN A 1 87 ? 3.862 -26.676 4.697 1.00 89.75 87 GLN A CA 1
ATOM 690 C C . GLN A 1 87 ? 3.780 -25.459 5.623 1.00 89.75 87 GLN A C 1
ATOM 692 O O . GLN A 1 87 ? 4.046 -24.331 5.202 1.00 89.75 87 GLN A O 1
ATOM 697 N N . GLU A 1 88 ? 3.408 -25.674 6.885 1.00 88.25 88 GLU A N 1
ATOM 698 C CA . GLU A 1 88 ? 3.406 -24.609 7.893 1.00 88.25 88 GLU A CA 1
ATOM 699 C C . GLU A 1 88 ? 4.817 -24.012 8.030 1.00 88.25 88 GLU A C 1
ATOM 701 O O . GLU A 1 88 ? 5.815 -24.734 8.054 1.00 88.25 88 GLU A O 1
ATOM 706 N N . GLY A 1 89 ? 4.915 -22.682 8.057 1.00 89.06 89 GLY A N 1
ATOM 707 C CA . GLY A 1 89 ? 6.200 -21.979 7.989 1.00 89.06 89 GLY A CA 1
ATOM 708 C C . GLY A 1 89 ? 6.734 -21.746 6.569 1.00 89.06 89 GLY A C 1
ATOM 709 O O . GLY A 1 89 ? 7.730 -21.042 6.407 1.00 89.06 89 GLY A O 1
ATOM 710 N N . CYS A 1 90 ? 6.089 -22.289 5.531 1.00 89.31 90 CYS A N 1
ATOM 711 C CA . CYS A 1 90 ? 6.603 -22.299 4.163 1.00 89.31 90 CYS A CA 1
ATOM 712 C C . CYS A 1 90 ? 5.571 -21.782 3.152 1.00 89.31 90 CYS A C 1
ATOM 714 O O . CYS A 1 90 ? 4.676 -22.496 2.709 1.00 89.31 90 CYS A O 1
ATOM 716 N N . PHE A 1 91 ? 5.742 -20.540 2.690 1.00 89.62 91 PHE A N 1
ATOM 717 C CA . PHE A 1 91 ? 4.900 -19.984 1.624 1.00 89.62 91 PHE A CA 1
ATOM 718 C C . PHE A 1 91 ? 5.084 -20.748 0.305 1.00 89.62 91 PHE A C 1
ATOM 720 O O . PHE A 1 91 ? 6.220 -20.934 -0.123 1.00 89.62 91 PHE A O 1
ATOM 727 N N . SER A 1 92 ? 4.007 -21.214 -0.323 1.00 90.19 92 SER A N 1
ATOM 728 C CA . SER A 1 92 ? 4.054 -22.228 -1.392 1.00 90.19 92 SER A CA 1
ATOM 729 C C . SER A 1 92 ? 4.292 -21.687 -2.804 1.00 90.19 92 SER A C 1
ATOM 731 O O . SER A 1 92 ? 4.479 -22.475 -3.728 1.00 90.19 92 SER A O 1
ATOM 733 N N . LEU A 1 93 ? 4.296 -20.365 -2.988 1.00 89.31 93 LEU A N 1
ATOM 734 C CA . LEU A 1 93 ? 4.395 -19.719 -4.297 1.00 89.31 93 LEU A CA 1
ATOM 735 C C . LEU A 1 93 ? 5.525 -18.701 -4.324 1.00 89.31 93 LEU A C 1
ATOM 737 O O . LEU A 1 93 ? 5.678 -17.909 -3.398 1.00 89.31 93 LEU A O 1
ATOM 741 N N . GLU A 1 94 ? 6.259 -18.660 -5.428 1.00 89.75 94 GLU A N 1
ATOM 742 C CA . GLU A 1 94 ? 7.213 -17.590 -5.687 1.00 89.75 94 GLU A CA 1
ATOM 743 C C . GLU A 1 94 ? 7.004 -17.028 -7.095 1.00 89.75 94 GLU A C 1
ATOM 745 O O . GLU A 1 94 ? 7.201 -17.757 -8.072 1.00 89.75 94 GLU A O 1
ATOM 750 N N . PRO A 1 95 ? 6.580 -15.758 -7.221 1.00 88.56 95 PRO A N 1
ATOM 751 C CA . PRO A 1 95 ? 6.454 -15.108 -8.513 1.00 88.56 95 PRO A CA 1
ATOM 752 C C . PRO A 1 95 ? 7.778 -14.470 -8.948 1.00 88.56 95 PRO A C 1
ATOM 754 O O . PRO A 1 95 ? 8.539 -13.944 -8.137 1.00 88.56 95 PRO A O 1
ATOM 757 N N . GLN A 1 96 ? 7.997 -14.428 -10.257 1.00 91.44 96 GLN A N 1
ATOM 758 C CA . GLN A 1 96 ? 9.006 -13.604 -10.909 1.00 91.44 96 GLN A CA 1
ATOM 759 C C . GLN A 1 96 ? 8.332 -12.728 -11.957 1.00 91.44 96 GLN A C 1
ATOM 761 O O . GLN A 1 96 ? 7.466 -13.198 -12.692 1.00 91.44 96 GLN A O 1
ATOM 766 N N . LYS A 1 97 ? 8.742 -11.460 -12.030 1.00 90.38 97 LYS A N 1
ATOM 767 C CA . LYS A 1 97 ? 8.212 -10.481 -12.981 1.00 90.38 97 LYS A CA 1
ATOM 768 C C . LYS A 1 97 ? 9.261 -10.018 -13.979 1.00 90.38 97 LYS A C 1
ATOM 770 O O . LYS A 1 97 ? 10.446 -9.969 -13.652 1.00 90.38 97 LYS A O 1
ATOM 775 N N . GLU A 1 98 ? 8.786 -9.591 -15.136 1.00 92.88 98 GLU A N 1
ATOM 776 C CA . GLU A 1 98 ? 9.572 -8.905 -16.155 1.00 92.88 98 GLU A CA 1
ATOM 777 C C . GLU A 1 98 ? 8.741 -7.758 -16.735 1.00 92.88 98 GLU A C 1
ATOM 779 O O . GLU A 1 98 ? 7.607 -7.968 -17.165 1.00 92.88 98 GLU A O 1
ATOM 784 N N . THR A 1 99 ? 9.266 -6.533 -16.699 1.00 92.75 99 THR A N 1
ATOM 785 C CA . THR A 1 99 ? 8.568 -5.355 -17.230 1.00 92.75 99 THR A CA 1
ATOM 786 C C . THR A 1 99 ? 8.537 -5.403 -18.755 1.00 92.75 99 THR A C 1
ATOM 788 O O . THR A 1 99 ? 9.564 -5.614 -19.392 1.00 92.75 99 THR A O 1
ATOM 791 N N . CYS A 1 100 ? 7.371 -5.143 -19.342 1.00 95.50 100 CYS A N 1
ATOM 792 C CA . CYS A 1 100 ? 7.212 -5.045 -20.788 1.00 95.50 100 CYS A CA 1
ATOM 793 C C . CYS A 1 100 ? 7.527 -3.618 -21.243 1.00 95.50 100 CYS A C 1
ATOM 795 O O . CYS A 1 100 ? 6.686 -2.717 -21.168 1.00 95.50 100 CYS A O 1
ATOM 797 N N . HIS A 1 101 ? 8.784 -3.395 -21.630 1.00 95.06 101 HIS A N 1
ATOM 798 C CA . HIS A 1 101 ? 9.305 -2.071 -21.961 1.00 95.06 101 HIS A CA 1
ATOM 799 C C . HIS A 1 101 ? 8.788 -1.512 -23.290 1.00 95.06 101 HIS A C 1
ATOM 801 O O . HIS A 1 101 ? 8.847 -0.300 -23.476 1.00 95.06 101 HIS A O 1
ATOM 807 N N . GLU A 1 102 ? 8.239 -2.358 -24.163 1.00 96.69 102 GLU A N 1
ATOM 808 C CA . GLU A 1 102 ? 7.572 -1.959 -25.404 1.00 96.69 102 GLU A CA 1
ATOM 809 C C . GLU A 1 102 ? 6.347 -1.060 -25.158 1.00 96.69 102 GLU A C 1
ATOM 811 O O . GLU A 1 102 ? 5.975 -0.276 -26.022 1.00 96.69 102 GLU A O 1
ATOM 816 N N . PHE A 1 103 ? 5.770 -1.103 -23.953 1.00 96.88 103 PHE A N 1
ATOM 817 C CA . PHE A 1 103 ? 4.686 -0.221 -23.514 1.00 96.88 103 PHE A CA 1
ATOM 818 C C . PHE A 1 103 ? 5.231 0.953 -22.685 1.00 96.88 103 PHE A C 1
ATOM 820 O O . PHE A 1 103 ? 4.825 1.170 -21.539 1.00 96.88 103 PHE A O 1
ATOM 827 N N . GLY A 1 104 ? 6.229 1.651 -23.232 1.00 96.62 104 GLY A N 1
ATOM 828 C CA . GLY A 1 104 ? 7.007 2.677 -22.529 1.00 96.62 104 GLY A CA 1
ATOM 829 C C . GLY A 1 104 ? 6.434 4.093 -22.559 1.00 96.62 104 GLY A C 1
ATOM 830 O O . GLY A 1 104 ? 6.813 4.913 -21.723 1.00 96.62 104 GLY A O 1
ATOM 831 N N . ASP A 1 105 ? 5.507 4.378 -23.474 1.00 97.56 105 ASP A N 1
ATOM 832 C CA . ASP A 1 105 ? 4.911 5.709 -23.618 1.00 97.56 105 ASP A CA 1
ATOM 833 C C . ASP A 1 105 ? 4.210 6.155 -22.337 1.00 97.56 105 ASP A C 1
ATOM 835 O O . ASP A 1 105 ? 3.572 5.352 -21.658 1.00 97.56 105 ASP A O 1
ATOM 839 N N . VAL A 1 106 ? 4.305 7.440 -21.989 1.00 97.19 106 VAL A N 1
ATOM 840 C CA . VAL A 1 106 ? 3.701 7.963 -20.757 1.00 97.19 106 VAL A CA 1
ATOM 841 C C . VAL A 1 106 ? 2.195 7.689 -20.721 1.00 97.19 106 VAL A C 1
ATOM 843 O O . VAL A 1 106 ? 1.454 8.006 -21.652 1.00 97.19 106 VAL A O 1
ATOM 846 N N . CYS A 1 107 ? 1.709 7.125 -19.616 1.00 95.81 107 CYS A N 1
ATOM 847 C CA . CYS A 1 107 ? 0.275 6.940 -19.445 1.00 95.81 107 CYS A CA 1
ATOM 848 C C . CYS A 1 107 ? -0.411 8.294 -19.269 1.00 95.81 107 CYS A C 1
ATOM 850 O O . CYS A 1 107 ? 0.006 9.081 -18.421 1.00 95.81 107 CYS A O 1
ATOM 852 N N . SER A 1 108 ? -1.501 8.528 -19.999 1.00 94.38 108 SER A N 1
ATOM 853 C CA . SER A 1 108 ? -2.425 9.641 -19.755 1.00 94.38 108 SER A CA 1
ATOM 854 C C . SER A 1 108 ? -3.745 9.084 -19.240 1.00 94.38 108 SER A C 1
ATOM 856 O O . SER A 1 108 ? -4.425 8.343 -19.944 1.00 94.38 108 SER A O 1
ATOM 858 N N . ILE A 1 109 ? -4.065 9.386 -17.985 1.00 91.12 109 ILE A N 1
ATOM 859 C CA . ILE A 1 109 ? -5.184 8.781 -17.261 1.00 91.12 109 ILE A CA 1
ATOM 860 C C . ILE A 1 109 ? -6.050 9.888 -16.668 1.00 91.12 109 ILE A C 1
ATOM 862 O O . ILE A 1 109 ? -5.521 10.817 -16.063 1.00 91.12 109 ILE A O 1
ATOM 866 N N . ALA A 1 110 ? -7.376 9.780 -16.754 1.00 89.38 110 ALA A N 1
ATOM 867 C CA . ALA A 1 110 ? -8.250 10.742 -16.088 1.00 89.38 110 ALA A CA 1
ATOM 868 C C . ALA A 1 110 ? -8.014 10.751 -14.556 1.00 89.38 110 ALA A C 1
ATOM 870 O O . ALA A 1 110 ? -7.743 9.698 -13.964 1.00 89.38 110 ALA A O 1
ATOM 871 N N . PRO A 1 111 ? -8.131 11.904 -13.874 1.00 87.12 111 PRO A N 1
ATOM 872 C CA . PRO A 1 111 ? -8.057 11.962 -12.417 1.00 87.12 111 PRO A CA 1
ATOM 873 C C . PRO A 1 111 ? -9.129 11.102 -11.742 1.00 87.12 111 PRO A C 1
ATOM 875 O O . PRO A 1 111 ? -10.305 11.136 -12.102 1.00 87.12 111 PRO A O 1
ATOM 878 N N . HIS A 1 112 ? -8.747 10.341 -10.713 1.00 83.31 112 HIS A N 1
ATOM 879 C CA . HIS A 1 112 ? -9.714 9.568 -9.940 1.00 83.31 112 HIS A CA 1
ATOM 880 C C . HIS A 1 112 ? -10.562 10.504 -9.052 1.00 83.31 112 HIS A C 1
ATOM 882 O O . HIS A 1 112 ? -9.984 11.280 -8.285 1.00 83.31 112 HIS A O 1
ATOM 888 N N . PRO A 1 113 ? -11.903 10.372 -8.997 1.00 75.81 113 PRO A N 1
ATOM 889 C CA . PRO A 1 113 ? -12.786 11.294 -8.268 1.00 75.81 113 PRO A CA 1
ATOM 890 C C . PRO A 1 113 ? -12.440 11.485 -6.785 1.00 75.81 113 PRO A C 1
ATOM 892 O O . PRO A 1 113 ? -12.664 12.543 -6.205 1.00 75.81 113 PRO A O 1
ATOM 895 N N . LYS A 1 114 ? -11.896 10.444 -6.138 1.00 72.44 114 LYS A N 1
ATOM 896 C CA . LYS A 1 114 ? -11.556 10.478 -4.702 1.00 72.44 114 LYS A CA 1
ATOM 897 C C . LYS A 1 114 ? -10.099 10.824 -4.395 1.00 72.44 114 LYS A C 1
ATOM 899 O O . LYS A 1 114 ? -9.837 11.363 -3.320 1.00 72.44 114 LYS A O 1
ATOM 904 N N . ILE A 1 115 ? -9.167 10.474 -5.285 1.00 74.69 115 ILE A N 1
ATOM 905 C CA . ILE A 1 115 ? -7.720 10.508 -4.997 1.00 74.69 115 ILE A CA 1
ATOM 906 C C . ILE A 1 115 ? -6.923 11.343 -6.008 1.00 74.69 115 ILE A C 1
ATOM 908 O O . ILE A 1 115 ? -5.715 11.487 -5.830 1.00 74.69 115 ILE A O 1
ATOM 912 N N . GLY A 1 116 ? -7.580 11.941 -7.007 1.00 83.00 116 GLY A N 1
ATOM 913 C CA . GLY A 1 116 ? -6.942 12.703 -8.079 1.00 83.00 116 GLY A CA 1
ATOM 914 C C . GLY A 1 116 ? -5.978 11.824 -8.870 1.00 83.00 116 GLY A C 1
ATOM 915 O O . GLY A 1 116 ? -6.277 10.663 -9.149 1.00 83.00 116 GLY A O 1
ATOM 916 N N . CYS A 1 117 ? -4.784 12.341 -9.149 1.00 86.12 117 CYS A N 1
ATOM 917 C CA . CYS A 1 117 ? -3.739 11.604 -9.857 1.00 86.12 117 CYS A CA 1
ATOM 918 C C . CYS A 1 117 ? -2.952 10.607 -9.010 1.00 86.12 117 CYS A C 1
ATOM 920 O O . CYS A 1 117 ? -1.903 10.142 -9.426 1.00 86.12 117 CYS A O 1
ATOM 922 N N . ARG A 1 118 ? -3.441 10.201 -7.838 1.00 80.00 118 ARG A N 1
ATOM 923 C CA . ARG A 1 118 ? -2.713 9.290 -6.937 1.00 80.00 118 ARG A CA 1
ATOM 924 C C . ARG A 1 118 ? -3.021 7.819 -7.204 1.00 80.00 118 ARG A C 1
ATOM 926 O O . ARG A 1 118 ? -3.254 7.051 -6.274 1.00 80.00 118 ARG A O 1
ATOM 933 N N . TRP A 1 119 ? -2.993 7.416 -8.472 1.00 81.75 119 TRP A N 1
ATOM 934 C CA . TRP A 1 119 ? -3.301 6.050 -8.918 1.00 81.75 119 TRP A CA 1
ATOM 935 C C . TRP A 1 119 ? -2.421 4.973 -8.258 1.00 81.75 119 TRP A C 1
ATOM 937 O O . TRP A 1 119 ? -2.895 3.868 -7.991 1.00 81.75 119 TRP A O 1
ATOM 947 N N . GLY A 1 120 ? -1.183 5.308 -7.871 1.00 79.62 120 GLY A N 1
ATOM 948 C CA . GLY A 1 120 ? -0.303 4.418 -7.103 1.00 79.62 120 GLY A CA 1
ATOM 949 C C . GLY A 1 120 ? -0.858 3.975 -5.737 1.00 79.62 120 GLY A C 1
ATOM 950 O O . GLY A 1 120 ? -0.468 2.918 -5.235 1.00 79.62 120 GLY A O 1
ATOM 951 N N . LEU A 1 121 ? -1.809 4.715 -5.144 1.00 76.88 121 LEU A N 1
ATOM 952 C CA . LEU A 1 121 ? -2.448 4.324 -3.879 1.00 76.88 121 LEU A CA 1
ATOM 953 C C . LEU A 1 121 ? -3.272 3.035 -4.004 1.00 76.88 121 LEU A C 1
ATOM 955 O O . LEU A 1 121 ? -3.391 2.304 -3.023 1.00 76.88 121 LEU A O 1
ATOM 959 N N . LEU A 1 122 ? -3.788 2.716 -5.196 1.00 75.50 122 LEU A N 1
ATOM 960 C CA . LEU A 1 122 ? -4.565 1.492 -5.418 1.00 75.50 122 LEU A CA 1
ATOM 961 C C . LEU A 1 122 ? -3.693 0.242 -5.237 1.00 75.50 122 LEU A C 1
ATOM 963 O O . LEU A 1 122 ? -4.050 -0.687 -4.515 1.00 75.50 122 LEU A O 1
ATOM 967 N N . PHE A 1 123 ? -2.501 0.247 -5.836 1.00 77.56 123 PHE A N 1
ATOM 968 C CA . PHE A 1 123 ? -1.529 -0.834 -5.677 1.00 77.56 123 PHE A CA 1
ATOM 969 C C . PHE A 1 123 ? -0.921 -0.863 -4.270 1.00 77.56 123 PHE A C 1
ATOM 971 O O . PHE A 1 123 ? -0.643 -1.936 -3.737 1.00 77.56 123 PHE A O 1
ATOM 978 N N . ALA A 1 124 ? -0.757 0.296 -3.625 1.00 77.62 124 ALA A N 1
ATOM 979 C CA . ALA A 1 124 ? -0.329 0.357 -2.229 1.00 77.62 124 ALA A CA 1
ATOM 980 C C . ALA A 1 124 ? -1.357 -0.279 -1.273 1.00 77.62 124 ALA A C 1
ATOM 982 O O . ALA A 1 124 ? -0.973 -0.989 -0.345 1.00 77.62 124 ALA A O 1
ATOM 983 N N . ALA A 1 125 ? -2.658 -0.092 -1.519 1.00 78.44 125 ALA A N 1
ATOM 984 C CA . ALA A 1 125 ? -3.707 -0.730 -0.729 1.00 78.44 125 ALA A CA 1
ATOM 985 C C . ALA A 1 125 ? -3.645 -2.267 -0.829 1.00 78.44 125 ALA A C 1
ATOM 987 O O . ALA A 1 125 ? -3.777 -2.948 0.188 1.00 78.44 125 ALA A O 1
ATOM 988 N N . LEU A 1 126 ? -3.340 -2.817 -2.011 1.00 78.94 126 LEU A N 1
ATOM 989 C CA . LEU A 1 126 ? -3.093 -4.256 -2.183 1.00 78.94 126 LEU A CA 1
ATOM 990 C C . LEU A 1 126 ? -1.904 -4.751 -1.358 1.00 78.94 126 LEU A C 1
ATOM 992 O O . LEU A 1 126 ? -2.011 -5.772 -0.683 1.00 78.94 126 LEU A O 1
ATOM 996 N N . LYS A 1 127 ? -0.785 -4.016 -1.372 1.00 81.31 127 LYS A N 1
ATOM 997 C CA . LYS A 1 127 ? 0.394 -4.347 -0.552 1.00 81.31 127 LYS A CA 1
ATOM 998 C C . LYS A 1 127 ? 0.034 -4.399 0.935 1.00 81.31 127 LYS A C 1
ATOM 1000 O O . LYS A 1 127 ? 0.458 -5.303 1.647 1.00 81.31 127 LYS A O 1
ATOM 1005 N N . ASN A 1 128 ? -0.839 -3.498 1.380 1.00 84.62 128 ASN A N 1
ATOM 1006 C CA . ASN A 1 128 ? -1.304 -3.459 2.761 1.00 84.62 128 ASN A CA 1
ATOM 1007 C C . ASN A 1 128 ? -2.249 -4.615 3.151 1.00 84.62 128 ASN A C 1
ATOM 1009 O O . ASN A 1 128 ? -2.505 -4.787 4.342 1.00 84.62 128 ASN A O 1
ATOM 1013 N N . CYS A 1 129 ? -2.722 -5.447 2.213 1.00 85.00 129 CYS A N 1
ATOM 1014 C CA . CYS A 1 129 ? -3.442 -6.681 2.551 1.00 85.00 129 CYS A CA 1
ATOM 1015 C C . CYS A 1 129 ? -2.574 -7.659 3.355 1.00 85.00 129 CYS A C 1
ATOM 1017 O O . CYS A 1 129 ? -3.095 -8.404 4.183 1.00 85.00 129 CYS A O 1
ATOM 1019 N N . ALA A 1 130 ? -1.251 -7.614 3.174 1.00 88.62 130 ALA A N 1
ATOM 1020 C CA . ALA A 1 130 ? -0.321 -8.398 3.974 1.00 88.62 130 ALA A CA 1
ATOM 1021 C C . ALA A 1 130 ? -0.239 -7.912 5.431 1.00 88.62 130 ALA A C 1
ATOM 1023 O O . ALA A 1 130 ? 0.293 -8.633 6.259 1.00 88.62 130 ALA A O 1
ATOM 1024 N N . ASN A 1 131 ? -0.788 -6.744 5.795 1.00 90.75 131 ASN A N 1
ATOM 1025 C CA . ASN A 1 131 ? -0.678 -6.174 7.147 1.00 90.75 131 ASN A CA 1
ATOM 1026 C C . ASN A 1 131 ? -1.720 -6.718 8.144 1.00 90.75 131 ASN A C 1
ATOM 1028 O O . ASN A 1 131 ? -1.780 -6.240 9.272 1.00 90.75 131 ASN A O 1
ATOM 1032 N N . ARG A 1 132 ? -2.534 -7.710 7.763 1.00 91.38 132 ARG A N 1
ATOM 1033 C CA . ARG A 1 132 ? -3.549 -8.346 8.625 1.00 91.38 132 ARG A CA 1
ATOM 1034 C C . ARG A 1 132 ? -2.982 -8.850 9.958 1.00 91.38 132 ARG A C 1
ATOM 1036 O O . ARG A 1 132 ? -1.827 -9.284 10.006 1.00 91.38 132 ARG A O 1
ATOM 1043 N N . ALA A 1 133 ? -3.794 -8.827 11.013 1.00 92.50 133 ALA A N 1
ATOM 1044 C CA . ALA A 1 133 ? -3.387 -9.278 12.346 1.00 92.50 133 ALA A CA 1
ATOM 1045 C C . ALA A 1 133 ? -3.177 -10.800 12.406 1.00 92.50 133 ALA A C 1
ATOM 1047 O O . ALA A 1 133 ? -2.202 -11.269 12.987 1.00 92.50 133 ALA A O 1
ATOM 1048 N N . ASP A 1 134 ? -4.039 -11.546 11.713 1.00 89.44 134 ASP A N 1
ATOM 1049 C CA . ASP A 1 134 ? -4.132 -13.009 11.746 1.00 89.44 134 ASP A CA 1
ATOM 1050 C C . ASP A 1 134 ? -3.098 -13.736 10.867 1.00 89.44 134 ASP A C 1
ATOM 1052 O O . ASP A 1 134 ? -3.017 -14.961 10.870 1.00 89.44 134 ASP A O 1
ATOM 1056 N N . LEU A 1 135 ? -2.279 -13.000 10.109 1.00 89.94 135 LEU A N 1
ATOM 1057 C CA . LEU A 1 135 ? -1.222 -13.603 9.298 1.00 89.94 135 LEU A CA 1
ATOM 1058 C C . LEU A 1 135 ? 0.028 -13.904 10.133 1.00 89.94 135 LEU A C 1
ATOM 1060 O O . LEU A 1 135 ? 0.638 -12.997 10.711 1.00 89.94 135 LEU A O 1
ATOM 1064 N N . ALA A 1 136 ? 0.472 -15.160 10.086 1.00 89.19 136 ALA A N 1
ATOM 1065 C CA . ALA A 1 136 ? 1.817 -15.544 10.501 1.00 89.19 136 ALA A CA 1
ATOM 1066 C C . ALA A 1 136 ? 2.886 -14.821 9.6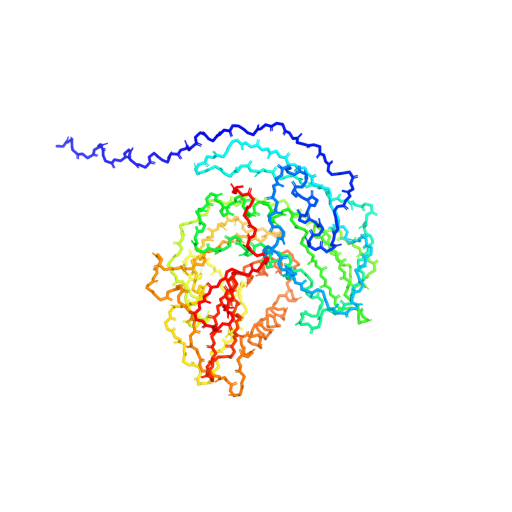57 1.00 89.19 136 ALA A C 1
ATOM 1068 O O . ALA A 1 136 ? 2.663 -14.511 8.481 1.00 89.19 136 ALA A O 1
ATOM 1069 N N . ASP A 1 137 ? 4.066 -14.583 10.234 1.00 88.56 137 ASP A N 1
ATOM 1070 C CA . ASP A 1 137 ? 5.130 -13.793 9.594 1.00 88.56 137 ASP A CA 1
ATOM 1071 C C . ASP A 1 137 ? 5.598 -14.392 8.257 1.00 88.56 137 ASP A C 1
ATOM 1073 O O . ASP A 1 137 ? 5.821 -13.658 7.296 1.00 88.56 137 ASP A O 1
ATOM 1077 N N . TRP A 1 138 ? 5.652 -15.722 8.141 1.00 87.44 138 TRP A N 1
ATOM 1078 C CA . TRP A 1 138 ? 6.016 -16.396 6.891 1.00 87.44 138 TRP A CA 1
ATOM 1079 C C . TRP A 1 138 ? 4.971 -16.201 5.776 1.00 87.44 138 TRP A C 1
ATOM 1081 O O . TRP A 1 138 ? 5.335 -16.073 4.604 1.00 87.44 138 TRP A O 1
ATOM 1091 N N . ARG A 1 139 ? 3.673 -16.129 6.119 1.00 88.25 139 ARG A N 1
ATOM 1092 C CA . ARG A 1 139 ? 2.596 -15.817 5.158 1.00 88.25 139 ARG A CA 1
ATOM 1093 C C . ARG A 1 139 ? 2.642 -14.354 4.749 1.00 88.25 139 ARG A C 1
ATOM 1095 O O . ARG A 1 139 ? 2.494 -14.045 3.569 1.00 88.25 139 ARG A O 1
ATOM 1102 N N . ARG A 1 140 ? 2.873 -13.464 5.719 1.00 89.56 140 ARG A N 1
ATOM 1103 C CA . ARG A 1 140 ? 3.041 -12.023 5.496 1.00 89.56 140 ARG A CA 1
ATOM 1104 C C . ARG A 1 140 ? 4.172 -11.753 4.512 1.00 89.56 140 ARG A C 1
ATOM 1106 O O . ARG A 1 140 ? 3.952 -11.039 3.541 1.00 89.56 140 ARG A O 1
ATOM 1113 N N . GLU A 1 141 ? 5.329 -12.378 4.714 1.00 86.81 141 GLU A N 1
ATOM 1114 C CA . GLU A 1 141 ? 6.480 -12.242 3.819 1.00 86.81 141 GLU A CA 1
ATOM 1115 C C . GLU A 1 141 ? 6.188 -12.776 2.411 1.00 86.81 141 GLU A C 1
ATOM 1117 O O . GLU A 1 141 ? 6.489 -12.116 1.418 1.00 86.81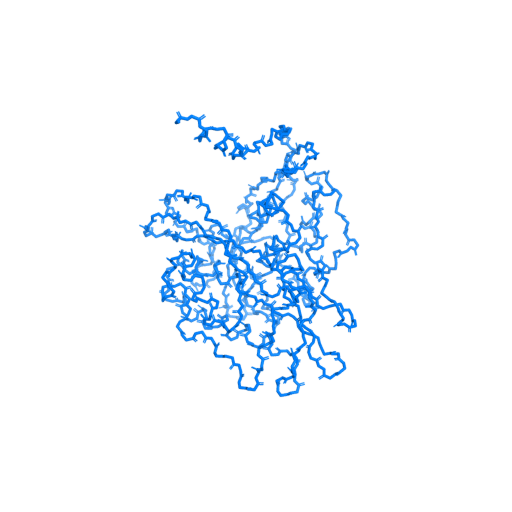 141 GLU A O 1
ATOM 1122 N N . GLY A 1 142 ? 5.544 -13.940 2.304 1.00 86.06 142 GLY A N 1
ATOM 1123 C CA . GLY A 1 142 ? 5.141 -14.494 1.012 1.00 86.06 142 GLY A CA 1
ATOM 1124 C C . GLY A 1 142 ? 4.193 -13.584 0.227 1.00 86.06 142 GLY A C 1
ATOM 1125 O O . GLY A 1 142 ? 4.428 -13.288 -0.946 1.00 86.06 142 GLY A O 1
ATOM 1126 N N . LEU A 1 143 ? 3.156 -13.066 0.893 1.00 85.12 143 LEU A N 1
ATOM 1127 C CA . LEU A 1 143 ? 2.228 -12.094 0.311 1.00 85.12 143 LEU A CA 1
ATOM 1128 C C . LEU A 1 143 ? 2.922 -10.774 -0.049 1.00 85.12 143 LEU A C 1
ATOM 1130 O O . LEU A 1 143 ? 2.591 -10.172 -1.070 1.00 85.12 143 LEU A O 1
ATOM 1134 N N . ARG A 1 144 ? 3.894 -10.327 0.755 1.00 82.94 144 ARG A N 1
ATOM 1135 C CA . ARG A 1 144 ? 4.683 -9.117 0.497 1.00 82.94 144 ARG A CA 1
ATOM 1136 C C . ARG A 1 144 ? 5.506 -9.267 -0.778 1.00 82.94 144 ARG A C 1
ATOM 1138 O O . ARG A 1 144 ? 5.362 -8.427 -1.658 1.00 82.94 144 ARG A O 1
ATOM 1145 N N . LYS A 1 145 ? 6.264 -10.360 -0.933 1.00 81.31 145 LYS A N 1
ATOM 1146 C CA . LYS A 1 145 ? 7.012 -10.671 -2.170 1.00 81.31 145 LYS A CA 1
ATOM 1147 C C . LYS A 1 145 ? 6.104 -10.705 -3.395 1.00 81.31 145 LYS A C 1
ATOM 1149 O O . LYS A 1 145 ? 6.439 -10.183 -4.455 1.00 81.31 145 LYS A O 1
ATOM 1154 N N . PHE A 1 146 ? 4.912 -11.270 -3.233 1.00 78.69 146 PHE A N 1
ATOM 1155 C CA . PHE A 1 146 ? 3.909 -11.297 -4.288 1.00 78.69 146 PHE A CA 1
ATOM 1156 C C . PHE A 1 146 ? 3.419 -9.891 -4.661 1.00 78.69 146 PHE A C 1
ATOM 1158 O O . PHE A 1 146 ? 3.326 -9.544 -5.838 1.00 78.69 146 PHE A O 1
ATOM 1165 N N . ALA A 1 147 ? 3.173 -9.041 -3.664 1.00 78.69 147 ALA A N 1
ATOM 1166 C CA . ALA A 1 147 ? 2.722 -7.672 -3.869 1.00 78.69 147 ALA A CA 1
ATOM 1167 C C . ALA A 1 147 ? 3.842 -6.717 -4.336 1.00 78.69 147 ALA A C 1
ATOM 1169 O O . ALA A 1 147 ? 3.554 -5.747 -5.035 1.00 78.69 147 ALA A O 1
ATOM 1170 N N . GLU A 1 148 ? 5.115 -6.980 -4.020 1.00 74.44 148 GLU A N 1
ATOM 1171 C CA . GLU A 1 148 ? 6.289 -6.311 -4.614 1.00 74.44 148 GLU A CA 1
ATOM 1172 C C . GLU A 1 148 ? 6.375 -6.533 -6.130 1.00 74.44 148 GLU A C 1
ATOM 1174 O O . GLU A 1 148 ? 6.916 -5.699 -6.867 1.00 74.44 148 GLU A O 1
ATOM 1179 N N . GLY A 1 149 ? 5.774 -7.623 -6.612 1.00 72.06 149 GLY A N 1
ATOM 1180 C CA . GLY A 1 149 ? 5.564 -7.879 -8.029 1.00 72.06 149 GLY A CA 1
ATOM 1181 C C . GLY A 1 149 ? 4.699 -6.817 -8.721 1.00 72.06 149 GLY A C 1
ATOM 1182 O O . GLY A 1 149 ? 4.893 -6.544 -9.902 1.00 72.06 149 GLY A O 1
ATOM 1183 N N . LEU A 1 150 ? 3.795 -6.153 -7.997 1.00 79.56 150 LEU A N 1
ATOM 1184 C CA . LEU A 1 150 ? 2.881 -5.181 -8.593 1.00 79.56 150 LEU A CA 1
ATOM 1185 C C . LEU A 1 150 ? 3.601 -3.880 -8.997 1.00 79.56 150 LEU A C 1
ATOM 1187 O O . LEU A 1 150 ? 4.484 -3.415 -8.262 1.00 79.56 150 LEU A O 1
ATOM 1191 N N . PRO A 1 151 ? 3.203 -3.253 -10.120 1.00 80.94 151 PRO A N 1
ATOM 1192 C CA . PRO A 1 151 ? 3.777 -1.990 -10.569 1.00 80.94 151 PRO A CA 1
ATOM 1193 C C . PRO A 1 151 ? 3.628 -0.887 -9.515 1.00 80.94 151 PRO A C 1
ATOM 1195 O O . PRO A 1 151 ? 2.558 -0.690 -8.935 1.00 80.94 151 PRO A O 1
ATOM 1198 N N . GLU A 1 152 ? 4.708 -0.147 -9.261 1.00 85.62 152 GLU A N 1
ATOM 1199 C CA . GLU A 1 152 ? 4.666 1.055 -8.428 1.00 85.62 152 GLU A CA 1
ATOM 1200 C C . GLU A 1 152 ? 4.526 2.281 -9.328 1.00 85.62 152 GLU A C 1
ATOM 1202 O O . GLU A 1 152 ? 5.501 2.752 -9.908 1.00 85.62 152 GLU A O 1
ATOM 1207 N N . MET A 1 153 ? 3.289 2.760 -9.459 1.00 87.94 153 MET A N 1
ATOM 1208 C CA . MET A 1 153 ? 2.927 3.856 -10.352 1.00 87.94 153 MET A CA 1
ATOM 1209 C C . MET A 1 153 ? 3.169 5.224 -9.706 1.00 87.94 153 MET A C 1
ATOM 1211 O O . MET A 1 153 ? 2.682 5.499 -8.607 1.00 87.94 153 MET A O 1
ATOM 1215 N N . ASN A 1 154 ? 3.876 6.089 -10.428 1.00 87.06 154 ASN A N 1
ATOM 1216 C CA . ASN A 1 154 ? 4.150 7.478 -10.084 1.00 87.06 154 ASN A CA 1
ATOM 1217 C C . ASN A 1 154 ? 3.421 8.377 -11.072 1.00 87.06 154 ASN A C 1
ATOM 1219 O O . ASN A 1 154 ? 3.575 8.200 -12.278 1.00 87.06 154 ASN A O 1
ATOM 1223 N N . CYS A 1 155 ? 2.659 9.337 -10.563 1.00 88.50 155 CYS A N 1
ATOM 1224 C CA . CYS A 1 155 ? 1.792 10.175 -11.373 1.00 88.50 155 CYS A CA 1
ATOM 1225 C C . CYS A 1 155 ? 1.821 11.624 -10.897 1.00 88.50 155 CYS A C 1
ATOM 1227 O O . CYS A 1 155 ? 1.952 11.869 -9.695 1.00 88.50 155 CYS A O 1
ATOM 1229 N N . PHE A 1 156 ? 1.594 12.564 -11.809 1.00 87.25 156 PHE A N 1
ATOM 1230 C CA . PHE A 1 156 ? 1.286 13.951 -11.469 1.00 87.25 156 PHE A CA 1
ATOM 1231 C C . PHE A 1 156 ? 0.197 14.509 -12.393 1.00 87.25 156 PHE A C 1
ATOM 1233 O O . PHE A 1 156 ? -0.073 13.934 -13.448 1.00 87.25 156 PHE A O 1
ATOM 1240 N N . ASP A 1 157 ? -0.466 15.580 -11.957 1.00 90.31 157 ASP A N 1
ATOM 1241 C CA . ASP A 1 157 ? -1.486 16.268 -12.751 1.00 90.31 157 ASP A CA 1
ATOM 1242 C C . ASP A 1 157 ? -0.829 17.226 -13.752 1.00 90.31 157 ASP A C 1
ATOM 1244 O O . ASP A 1 157 ? 0.013 18.043 -13.375 1.00 90.31 157 ASP A O 1
ATOM 1248 N N . LYS A 1 158 ? -1.213 17.109 -15.022 1.00 92.19 158 LYS A N 1
ATOM 1249 C CA . LYS A 1 158 ? -0.806 17.995 -16.109 1.00 92.19 158 LYS A CA 1
ATOM 1250 C C . LYS A 1 158 ? -1.983 18.177 -17.056 1.00 92.19 158 LYS A C 1
ATOM 1252 O O . LYS A 1 158 ? -2.468 17.203 -17.631 1.00 92.19 158 LYS A O 1
ATOM 1257 N N . ASP A 1 159 ? -2.431 19.419 -17.207 1.00 91.50 159 ASP A N 1
ATOM 1258 C CA . ASP A 1 159 ? -3.511 19.805 -18.123 1.00 91.50 159 ASP A CA 1
ATOM 1259 C C . ASP A 1 159 ? -4.800 18.980 -17.907 1.00 91.50 159 ASP A C 1
ATOM 1261 O O . ASP A 1 159 ? -5.465 18.552 -18.850 1.00 91.50 159 ASP A O 1
ATOM 1265 N N . GLY A 1 160 ? -5.134 18.709 -16.637 1.00 89.12 160 GLY A N 1
ATOM 1266 C CA . GLY A 1 160 ? -6.321 17.939 -16.247 1.00 89.12 160 GLY A CA 1
ATOM 1267 C C . GLY A 1 160 ? -6.226 16.431 -16.509 1.00 89.12 160 GLY A C 1
ATOM 1268 O O . GLY A 1 160 ? -7.239 15.732 -16.444 1.00 89.12 160 GLY A O 1
ATOM 1269 N N . GLN A 1 161 ? -5.031 15.918 -16.814 1.00 92.75 161 GLN A N 1
ATOM 1270 C CA . GLN A 1 161 ? -4.739 14.497 -16.984 1.00 92.75 161 GLN A CA 1
ATOM 1271 C C . GLN A 1 161 ? -3.618 14.059 -16.044 1.00 92.75 161 GLN A C 1
ATOM 1273 O O . GLN A 1 161 ? -2.663 14.783 -15.778 1.00 92.75 161 GLN A O 1
ATOM 1278 N N . CYS A 1 162 ? -3.694 12.819 -15.584 1.00 93.00 162 CYS A N 1
ATOM 1279 C CA . CYS A 1 162 ? -2.646 12.200 -14.796 1.00 93.00 162 CYS A CA 1
ATOM 1280 C C . CYS A 1 162 ? -1.614 11.576 -15.719 1.00 93.00 162 CYS A C 1
ATOM 1282 O O . CYS A 1 162 ? -1.915 10.618 -16.434 1.00 93.00 162 CYS A O 1
ATOM 1284 N N . LYS A 1 163 ? -0.397 12.109 -15.678 1.00 95.94 163 LYS A N 1
ATOM 1285 C CA . LYS A 1 163 ? 0.751 11.588 -16.417 1.00 95.94 163 LYS A CA 1
ATOM 1286 C C . LYS A 1 163 ? 1.475 10.597 -15.534 1.00 95.94 163 LYS A C 1
ATOM 1288 O O . LYS A 1 163 ? 1.925 10.989 -14.460 1.00 95.94 163 LYS A O 1
ATOM 1293 N N . CYS A 1 164 ? 1.537 9.331 -15.942 1.00 94.19 164 CYS A N 1
ATOM 1294 C CA . CYS A 1 164 ? 2.001 8.247 -15.082 1.00 94.19 164 CYS A CA 1
ATOM 1295 C C . CYS A 1 164 ? 3.061 7.354 -15.738 1.00 94.19 164 CYS A C 1
ATOM 1297 O O . CYS A 1 164 ? 2.953 7.003 -16.911 1.00 94.19 164 CYS A O 1
ATOM 1299 N N . CYS A 1 165 ? 4.032 6.920 -14.933 1.00 95.06 165 CYS A N 1
ATOM 1300 C CA . CYS A 1 165 ? 4.995 5.867 -15.266 1.00 95.06 165 CYS A CA 1
ATOM 1301 C C . CYS A 1 165 ? 5.223 4.973 -14.040 1.00 95.06 165 CYS A C 1
ATOM 1303 O O . CYS A 1 165 ? 5.020 5.406 -12.902 1.00 95.06 165 CYS A O 1
ATOM 1305 N N . CYS A 1 166 ? 5.664 3.738 -14.247 1.00 92.19 166 CYS A N 1
ATOM 1306 C CA . CYS A 1 166 ? 5.957 2.796 -13.178 1.00 92.19 166 CYS A CA 1
ATOM 1307 C C . CYS A 1 166 ? 7.457 2.669 -12.917 1.00 92.19 166 CYS A C 1
ATOM 1309 O O . CYS A 1 166 ? 8.271 2.622 -13.837 1.00 92.19 166 CYS A O 1
ATOM 1311 N N . HIS A 1 167 ? 7.811 2.587 -11.634 1.00 87.12 167 HIS A N 1
ATOM 1312 C CA . HIS A 1 167 ? 9.187 2.420 -11.169 1.00 87.12 167 HIS A CA 1
ATOM 1313 C C . HIS A 1 167 ? 9.885 1.241 -11.895 1.00 87.12 167 HIS A C 1
ATOM 1315 O O . HIS A 1 167 ? 9.274 0.170 -11.991 1.00 87.12 167 HIS A O 1
ATOM 1321 N N . PRO A 1 168 ? 11.130 1.402 -12.400 1.00 88.31 168 PRO A N 1
ATOM 1322 C CA . PRO A 1 168 ? 12.098 2.475 -12.119 1.00 88.31 168 PRO A CA 1
ATOM 1323 C C . PRO A 1 168 ? 11.958 3.759 -12.944 1.00 88.31 168 PRO A C 1
ATOM 1325 O O . PRO A 1 168 ? 12.844 4.610 -12.915 1.00 88.31 168 PRO A O 1
ATOM 1328 N N . TYR A 1 169 ? 10.851 3.923 -13.662 1.00 91.94 169 TYR A N 1
ATOM 1329 C CA . TYR A 1 169 ? 10.573 5.119 -14.439 1.00 91.94 169 TYR A CA 1
ATOM 1330 C C . TYR A 1 169 ? 9.658 6.082 -13.690 1.00 91.94 169 TYR A C 1
ATOM 1332 O O . TYR A 1 169 ? 8.802 5.693 -12.884 1.00 91.94 169 TYR A O 1
ATOM 1340 N N . ARG A 1 170 ? 9.798 7.358 -14.032 1.00 90.69 170 ARG A N 1
ATOM 1341 C CA . ARG A 1 170 ? 8.855 8.412 -13.673 1.00 90.69 170 ARG A CA 1
ATOM 1342 C C . ARG A 1 170 ? 8.556 9.290 -14.887 1.00 90.69 170 ARG A C 1
ATOM 1344 O O . ARG A 1 170 ? 9.369 9.340 -15.808 1.00 90.69 170 ARG A O 1
ATOM 1351 N N . PRO A 1 171 ? 7.432 10.013 -14.881 1.00 93.44 171 PRO A N 1
ATOM 1352 C CA . PRO A 1 171 ? 7.222 11.079 -15.848 1.00 93.44 171 PRO A CA 1
ATOM 1353 C C . PRO A 1 171 ? 8.332 12.148 -15.765 1.00 93.44 171 PRO A C 1
ATOM 1355 O O . PRO A 1 171 ? 8.810 12.472 -14.667 1.00 93.44 171 PRO A O 1
ATOM 1358 N N . ASN A 1 172 ? 8.732 12.705 -16.911 1.00 92.81 172 ASN A N 1
ATOM 1359 C CA . ASN A 1 172 ? 9.456 13.980 -16.969 1.00 92.81 172 ASN A CA 1
ATOM 1360 C C . ASN A 1 172 ? 8.554 15.149 -16.529 1.00 92.81 172 ASN A C 1
ATOM 1362 O O . ASN A 1 172 ? 7.354 14.976 -16.317 1.00 92.81 172 ASN A O 1
ATOM 1366 N N . GLU A 1 173 ? 9.131 16.341 -16.375 1.00 89.75 173 GLU A N 1
ATOM 1367 C CA . GLU A 1 173 ? 8.417 17.527 -15.874 1.00 89.75 173 GLU A CA 1
ATOM 1368 C C . GLU A 1 173 ? 7.276 17.965 -16.804 1.00 89.75 173 GLU A C 1
ATOM 1370 O O . GLU A 1 173 ? 6.234 18.442 -16.352 1.00 89.75 173 GLU A O 1
ATOM 1375 N N . GLU A 1 174 ? 7.433 17.737 -18.106 1.00 94.56 174 GLU A N 1
ATOM 1376 C CA . GLU A 1 174 ? 6.430 18.045 -19.121 1.00 94.56 174 GLU A CA 1
ATOM 1377 C C . GLU A 1 174 ? 5.321 16.986 -19.199 1.00 94.56 174 GLU A C 1
ATOM 1379 O O . GLU A 1 174 ? 4.256 17.253 -19.755 1.00 94.56 174 GLU A O 1
ATOM 1384 N N . GLY A 1 175 ? 5.542 15.791 -18.638 1.00 94.94 175 GLY A N 1
ATOM 1385 C CA . GLY A 1 175 ? 4.586 14.685 -18.682 1.00 94.94 175 GLY A CA 1
ATOM 1386 C C . GLY A 1 175 ? 4.413 14.086 -20.079 1.00 94.94 175 GLY A C 1
ATOM 1387 O O . GLY A 1 175 ? 3.322 13.629 -20.421 1.00 94.94 175 GLY A O 1
ATOM 1388 N N . THR A 1 176 ? 5.474 14.115 -20.885 1.00 96.38 176 THR A N 1
ATOM 1389 C CA . THR A 1 176 ? 5.515 13.645 -22.277 1.00 96.38 176 THR A CA 1
ATOM 1390 C C . THR A 1 176 ? 6.303 12.350 -22.455 1.00 96.38 176 THR A C 1
ATOM 1392 O O . THR A 1 176 ? 6.098 11.655 -23.444 1.00 96.38 176 THR A O 1
ATOM 1395 N N . ALA A 1 177 ? 7.168 11.990 -21.503 1.00 97.06 177 ALA A N 1
ATOM 1396 C CA . ALA A 1 177 ? 7.999 10.794 -21.577 1.00 97.06 177 ALA A CA 1
ATOM 1397 C C . ALA A 1 177 ? 8.218 10.154 -20.200 1.00 97.06 177 ALA A C 1
ATOM 1399 O O . ALA A 1 177 ? 8.193 10.824 -19.163 1.00 97.06 177 ALA A O 1
ATOM 1400 N N . CYS A 1 178 ? 8.486 8.849 -20.203 1.00 96.81 178 CYS A N 1
ATOM 1401 C CA . CYS A 1 178 ? 8.972 8.133 -19.032 1.00 96.81 178 CYS A CA 1
ATOM 1402 C C . CYS A 1 178 ? 10.500 8.137 -19.015 1.00 96.81 178 CYS A C 1
ATOM 1404 O O . CYS A 1 178 ? 11.148 7.572 -19.892 1.00 96.81 178 CYS A O 1
ATOM 1406 N N . ILE A 1 179 ? 11.082 8.747 -17.988 1.00 94.12 179 ILE A N 1
ATOM 1407 C CA . ILE A 1 179 ? 12.527 8.773 -17.775 1.00 94.12 179 ILE A CA 1
ATOM 1408 C C . ILE A 1 179 ? 12.906 7.780 -16.684 1.00 94.12 179 ILE A C 1
ATOM 1410 O O . ILE A 1 179 ? 12.243 7.686 -15.647 1.00 94.12 179 ILE A O 1
ATOM 1414 N N . LYS A 1 180 ? 13.958 7.000 -16.947 1.00 90.44 180 LYS A N 1
ATOM 1415 C CA . LYS A 1 180 ? 14.500 6.040 -15.988 1.00 90.44 180 LYS A CA 1
ATOM 1416 C C . LYS A 1 180 ? 15.314 6.790 -14.951 1.00 90.44 180 LYS A C 1
ATOM 1418 O O . LYS A 1 180 ? 16.142 7.626 -15.300 1.00 90.44 180 LYS A O 1
ATOM 1423 N N . GLU A 1 181 ? 15.098 6.470 -13.688 1.00 77.12 181 GLU A N 1
ATOM 1424 C CA . GLU A 1 181 ? 15.931 7.027 -12.637 1.00 77.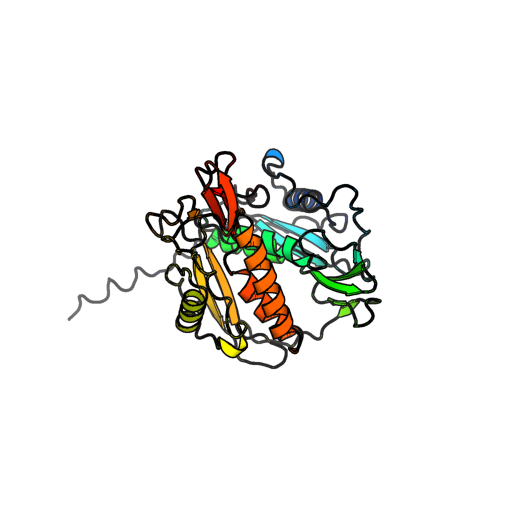12 181 GLU A CA 1
ATOM 1425 C C . GLU A 1 181 ? 17.253 6.279 -12.515 1.00 77.12 181 GLU A C 1
ATOM 1427 O O . GLU A 1 181 ? 17.310 5.051 -12.636 1.00 77.12 181 GLU A O 1
ATOM 1432 N N . GLU A 1 182 ? 18.322 7.025 -12.249 1.00 74.62 182 GLU A N 1
ATOM 1433 C CA . GLU A 1 182 ? 19.588 6.433 -11.845 1.00 74.62 182 GLU A CA 1
ATOM 1434 C C . GLU A 1 182 ? 19.424 5.819 -10.454 1.00 74.62 182 GLU A C 1
ATOM 1436 O O . GLU A 1 182 ? 19.375 6.509 -9.433 1.00 74.62 182 GLU A O 1
ATOM 1441 N N . GLU A 1 183 ? 19.306 4.495 -10.406 1.00 69.94 183 GLU A N 1
ATOM 1442 C CA . GLU A 1 183 ? 19.324 3.773 -9.144 1.00 69.94 183 GLU A CA 1
ATOM 1443 C C . GLU A 1 183 ? 20.745 3.790 -8.584 1.00 69.94 183 GLU A C 1
ATOM 1445 O O . GLU A 1 183 ? 21.670 3.179 -9.129 1.00 69.94 183 GLU A O 1
ATOM 1450 N N . ALA A 1 184 ? 20.926 4.482 -7.462 1.00 79.50 184 ALA A N 1
ATOM 1451 C CA . ALA A 1 184 ? 22.159 4.375 -6.709 1.00 79.50 184 ALA A CA 1
ATOM 1452 C C . ALA A 1 184 ? 22.373 2.914 -6.285 1.00 79.50 184 ALA A C 1
ATOM 1454 O O . ALA A 1 184 ? 21.461 2.244 -5.796 1.00 79.50 184 ALA A O 1
ATOM 1455 N N . LYS A 1 185 ? 23.607 2.415 -6.423 1.00 86.50 185 LYS A N 1
ATOM 1456 C CA . LYS A 1 185 ? 23.996 1.130 -5.830 1.00 86.50 185 LYS A CA 1
ATOM 1457 C C . LYS A 1 185 ? 23.985 1.279 -4.315 1.00 86.50 185 LYS A C 1
ATOM 1459 O O . LYS A 1 185 ? 24.914 1.858 -3.746 1.00 86.50 185 LYS A O 1
ATOM 1464 N N . CYS A 1 186 ? 22.920 0.813 -3.685 1.00 88.50 186 CYS A N 1
ATOM 1465 C CA . CYS A 1 186 ? 22.747 0.899 -2.248 1.00 88.50 186 CYS A CA 1
ATOM 1466 C C . CYS A 1 186 ? 23.221 -0.372 -1.557 1.00 88.50 186 CYS A C 1
ATOM 1468 O O . CYS A 1 186 ? 23.020 -1.469 -2.076 1.00 88.50 186 CYS A O 1
ATOM 1470 N N . GLU A 1 187 ? 23.757 -0.217 -0.351 1.00 92.31 187 GLU A N 1
ATOM 1471 C CA . GLU A 1 187 ? 24.027 -1.353 0.523 1.00 92.31 187 GLU A CA 1
ATOM 1472 C C . GLU A 1 187 ? 22.731 -2.125 0.831 1.00 92.31 187 GLU A C 1
ATOM 1474 O O . GLU A 1 187 ? 21.636 -1.528 0.867 1.00 92.31 187 GLU A O 1
ATOM 1479 N N . PRO A 1 188 ? 22.825 -3.449 1.042 1.00 92.44 188 PRO A N 1
ATOM 1480 C CA . PRO A 1 188 ? 21.687 -4.235 1.477 1.00 92.44 188 PRO A CA 1
ATOM 1481 C C . PRO A 1 188 ? 21.197 -3.738 2.840 1.00 92.44 188 PRO A C 1
ATOM 1483 O O . PRO A 1 188 ? 21.964 -3.269 3.680 1.00 92.44 188 PRO A O 1
ATOM 1486 N N . PHE A 1 189 ? 19.892 -3.851 3.071 1.00 92.44 189 PHE A N 1
ATOM 1487 C CA . PHE A 1 189 ? 19.357 -3.648 4.410 1.00 92.44 189 PHE A CA 1
ATOM 1488 C C . PHE A 1 189 ? 19.845 -4.749 5.352 1.00 92.44 189 PHE A C 1
ATOM 1490 O O . PHE A 1 189 ? 19.937 -5.915 4.963 1.00 92.44 189 PHE A O 1
ATOM 1497 N N . GLY A 1 190 ? 20.094 -4.375 6.605 1.00 93.12 190 GLY A N 1
ATOM 1498 C CA . GLY A 1 190 ? 20.277 -5.324 7.693 1.00 93.12 190 GLY A CA 1
ATOM 1499 C C . GLY A 1 190 ? 18.995 -6.097 8.016 1.00 93.12 190 GLY A C 1
ATOM 1500 O O . GLY A 1 190 ? 17.982 -6.031 7.311 1.00 93.12 190 GLY A O 1
ATOM 1501 N N . GLN A 1 191 ? 19.032 -6.832 9.123 1.00 91.81 191 GLN A N 1
ATOM 1502 C CA . GLN A 1 191 ? 17.867 -7.563 9.614 1.00 91.81 191 GLN A CA 1
ATOM 1503 C C . GLN A 1 191 ? 16.805 -6.607 10.169 1.00 91.81 191 GLN A C 1
ATOM 1505 O O . GLN A 1 191 ? 17.114 -5.505 10.630 1.00 91.81 191 GLN A O 1
ATOM 1510 N N . PHE A 1 192 ? 15.546 -7.040 10.118 1.00 92.19 192 PHE A N 1
ATOM 1511 C CA . PHE A 1 192 ? 14.485 -6.372 10.861 1.00 92.19 192 PHE A CA 1
ATOM 1512 C C . PHE A 1 192 ? 14.724 -6.527 12.361 1.00 92.19 192 PHE A C 1
ATOM 1514 O O . PHE A 1 192 ? 15.162 -7.581 12.818 1.00 92.19 192 PHE A O 1
ATOM 1521 N N . ASN A 1 193 ? 14.417 -5.478 13.118 1.00 94.12 193 ASN A N 1
ATOM 1522 C CA . ASN A 1 193 ? 14.264 -5.594 14.561 1.00 94.12 193 ASN A CA 1
ATOM 1523 C C . ASN A 1 193 ? 12.962 -6.346 14.918 1.00 94.12 193 ASN A C 1
ATOM 1525 O O . ASN A 1 193 ? 12.150 -6.689 14.053 1.00 94.12 193 ASN A O 1
ATOM 1529 N N . GLU A 1 194 ? 12.777 -6.611 16.209 1.00 95.25 194 GLU A N 1
ATOM 1530 C CA . GLU A 1 194 ? 11.541 -7.198 16.732 1.00 95.25 194 GLU A CA 1
ATOM 1531 C C . GLU A 1 194 ? 10.330 -6.292 16.505 1.00 95.25 194 GLU A C 1
ATOM 1533 O O . GLU A 1 194 ? 10.466 -5.083 16.352 1.00 95.25 194 GLU A O 1
ATOM 1538 N N . TRP A 1 195 ? 9.128 -6.863 16.539 1.00 95.62 195 TRP A N 1
ATOM 1539 C CA . TRP A 1 195 ? 7.895 -6.081 16.469 1.00 95.62 195 TRP A CA 1
ATOM 1540 C C . TRP A 1 195 ? 7.734 -5.150 17.681 1.00 95.62 195 TRP A C 1
ATOM 1542 O O . TRP A 1 195 ? 7.928 -5.548 18.831 1.00 95.62 195 TRP A O 1
ATOM 1552 N N . SER A 1 196 ? 7.302 -3.912 17.437 1.00 96.56 196 SER A N 1
ATOM 1553 C CA . SER A 1 196 ? 6.942 -2.959 18.485 1.00 96.56 196 SER A CA 1
ATOM 1554 C C . SER A 1 196 ? 5.724 -3.412 19.303 1.00 96.56 196 SER A C 1
ATOM 1556 O O . SER A 1 196 ? 4.970 -4.311 18.925 1.00 96.56 196 SER A O 1
ATOM 1558 N N . GLN A 1 197 ? 5.457 -2.697 20.398 1.00 96.44 197 GLN A N 1
ATOM 1559 C CA . GLN A 1 197 ? 4.132 -2.701 21.022 1.00 96.44 197 GLN A CA 1
ATOM 1560 C C . GLN A 1 197 ? 3.072 -2.142 20.057 1.00 96.44 197 GLN A C 1
ATOM 1562 O O . GLN A 1 197 ? 3.402 -1.462 19.082 1.00 96.44 197 GLN A O 1
ATOM 1567 N N . CYS A 1 198 ? 1.795 -2.404 20.342 1.00 97.31 198 CYS A N 1
ATOM 1568 C CA . CYS A 1 198 ? 0.676 -1.853 19.577 1.00 97.31 198 CYS A CA 1
ATOM 1569 C C . CYS A 1 198 ? 0.611 -0.324 19.712 1.00 97.31 198 CYS A C 1
ATOM 1571 O O . CYS A 1 198 ? 0.212 0.201 20.756 1.00 97.31 198 CYS A O 1
ATOM 1573 N N . LEU A 1 199 ? 1.002 0.375 18.644 1.00 95.81 199 LEU A N 1
ATOM 1574 C CA . LEU A 1 199 ? 0.990 1.830 18.518 1.00 95.81 199 LEU A CA 1
ATOM 1575 C C . LEU A 1 199 ? -0.443 2.336 18.344 1.00 95.81 199 LEU A C 1
ATOM 1577 O O . LEU A 1 199 ? -1.263 1.707 17.665 1.00 95.81 199 LEU A O 1
ATOM 1581 N N . TRP A 1 200 ? -0.756 3.475 18.957 1.00 94.62 200 TRP A N 1
ATOM 1582 C CA . TRP A 1 200 ? -2.103 4.037 18.963 1.00 94.62 200 TRP A CA 1
ATOM 1583 C C . TRP A 1 200 ? -2.087 5.557 18.907 1.00 94.62 200 TRP A C 1
ATOM 1585 O O . TRP A 1 200 ? -1.088 6.186 19.243 1.00 94.62 200 TRP A O 1
ATOM 1595 N N . TYR A 1 201 ? -3.205 6.120 18.454 1.00 89.50 201 TYR A N 1
ATOM 1596 C CA . TYR A 1 201 ? -3.429 7.556 18.412 1.00 89.50 201 TYR A CA 1
ATOM 1597 C C . TYR A 1 201 ? -3.288 8.203 19.802 1.00 89.50 201 TYR A C 1
ATOM 1599 O O . TYR A 1 201 ? -3.550 7.534 20.803 1.00 89.50 201 TYR A O 1
ATOM 1607 N N . PRO A 1 202 ? -2.977 9.513 19.874 1.00 87.50 202 PRO A N 1
ATOM 1608 C CA . PRO A 1 202 ? -2.854 10.489 18.776 1.00 87.50 202 PRO A CA 1
ATOM 1609 C C . PRO A 1 202 ? -1.652 10.259 17.844 1.00 87.50 202 PRO A C 1
ATOM 1611 O O . PRO A 1 202 ? -0.720 9.535 18.166 1.00 87.50 202 PRO A O 1
ATOM 1614 N N . LEU A 1 203 ? -1.654 10.894 16.660 1.00 84.62 203 LEU A N 1
ATOM 1615 C CA . LEU A 1 203 ? -0.582 10.721 15.660 1.00 84.62 203 LEU A CA 1
ATOM 1616 C C . LEU A 1 203 ? 0.819 11.052 16.204 1.00 84.62 203 LEU A C 1
ATOM 1618 O O . LEU A 1 203 ? 1.795 10.454 15.758 1.00 84.62 203 LEU A O 1
ATOM 1622 N N . LYS A 1 204 ? 0.918 11.983 17.162 1.00 84.06 204 LYS A N 1
ATOM 1623 C CA . LYS A 1 204 ? 2.186 12.328 17.820 1.00 84.06 204 LYS A CA 1
ATOM 1624 C C . LYS A 1 204 ? 2.764 11.135 18.603 1.00 84.06 204 LYS A C 1
ATOM 1626 O O . LYS A 1 204 ? 3.947 10.854 18.460 1.00 84.06 204 LYS A O 1
ATOM 1631 N N . ASP A 1 205 ? 1.925 10.373 19.306 1.00 89.81 205 ASP A N 1
ATOM 1632 C CA . ASP A 1 205 ? 2.342 9.218 20.110 1.00 89.81 205 ASP A CA 1
ATOM 1633 C C . ASP A 1 205 ? 2.771 8.063 19.192 1.00 89.81 205 ASP A C 1
ATOM 1635 O O . ASP A 1 205 ? 3.770 7.392 19.443 1.00 89.81 205 ASP A O 1
ATOM 1639 N N . ILE A 1 206 ? 2.078 7.883 18.058 1.00 89.81 206 ILE A N 1
ATOM 1640 C CA . ILE A 1 206 ? 2.513 6.959 16.997 1.00 89.81 206 ILE A CA 1
ATOM 1641 C C . ILE A 1 206 ? 3.904 7.353 16.489 1.00 89.81 206 ILE A C 1
ATOM 1643 O O . ILE A 1 206 ? 4.778 6.498 16.362 1.00 89.81 206 ILE A O 1
ATOM 1647 N N . ALA A 1 207 ? 4.127 8.637 16.201 1.00 86.31 207 ALA A N 1
ATOM 1648 C CA . ALA A 1 207 ? 5.411 9.120 15.704 1.00 86.31 207 ALA A CA 1
ATOM 1649 C C . ALA A 1 207 ? 6.540 8.956 16.731 1.00 86.31 207 ALA A C 1
ATOM 1651 O O . ALA A 1 207 ? 7.640 8.557 16.358 1.00 86.31 207 ALA A O 1
ATOM 1652 N N . GLU A 1 208 ? 6.277 9.205 18.014 1.00 88.00 208 GLU A N 1
ATOM 1653 C CA . GLU A 1 208 ? 7.225 8.974 19.111 1.00 88.00 208 GLU A CA 1
ATOM 1654 C C . GLU A 1 208 ? 7.517 7.480 19.326 1.00 88.00 208 GLU A C 1
ATOM 1656 O O . GLU A 1 208 ? 8.670 7.088 19.534 1.00 88.00 208 GLU A O 1
ATOM 1661 N N . GLY A 1 209 ? 6.506 6.620 19.194 1.00 90.88 209 GLY A N 1
ATOM 1662 C CA . GLY A 1 209 ? 6.673 5.168 19.224 1.00 90.88 209 GLY A CA 1
ATOM 1663 C C . GLY A 1 209 ? 7.534 4.663 18.064 1.00 90.88 209 GLY A C 1
ATOM 1664 O O . GLY A 1 209 ? 8.485 3.914 18.275 1.00 90.88 209 GLY A O 1
ATOM 1665 N N . LEU A 1 210 ? 7.280 5.141 16.843 1.00 88.75 210 LEU A N 1
ATOM 1666 C CA . LEU A 1 210 ? 8.112 4.833 15.677 1.00 88.75 210 LEU A CA 1
ATOM 1667 C C . LEU A 1 210 ? 9.531 5.404 15.828 1.00 88.75 210 LEU A C 1
ATOM 1669 O O . LEU A 1 210 ? 10.504 4.734 15.482 1.00 88.75 210 LEU A O 1
ATOM 1673 N N . LYS A 1 211 ? 9.674 6.613 16.389 1.00 88.38 211 LYS A N 1
ATOM 1674 C CA . LYS A 1 211 ? 10.974 7.221 16.703 1.00 88.38 211 LYS A CA 1
ATOM 1675 C C . LYS A 1 211 ? 11.780 6.340 17.634 1.00 88.38 211 LYS A C 1
ATOM 1677 O O . LYS A 1 211 ? 12.916 6.032 17.317 1.00 88.38 211 LYS A O 1
ATOM 1682 N N . SER A 1 212 ? 11.216 5.961 18.773 1.00 90.38 212 SER A N 1
ATOM 1683 C CA . SER A 1 212 ? 11.935 5.191 19.788 1.00 90.38 212 SER A CA 1
ATOM 1684 C C . SER A 1 212 ? 12.260 3.781 19.295 1.00 90.38 212 SER A C 1
ATOM 1686 O O . SER A 1 212 ? 13.395 3.332 19.428 1.00 90.38 212 SER A O 1
ATOM 1688 N N . HIS A 1 213 ? 11.303 3.119 18.644 1.00 93.00 213 HIS A N 1
ATOM 1689 C CA . HIS A 1 213 ? 11.452 1.738 18.204 1.00 93.00 213 HIS A CA 1
ATOM 1690 C C . HIS A 1 213 ? 12.377 1.584 16.987 1.00 93.00 213 HIS A C 1
ATOM 1692 O O . HIS A 1 213 ? 13.239 0.707 16.960 1.00 93.00 213 HIS A O 1
ATOM 1698 N N . CYS A 1 214 ? 12.231 2.454 15.987 1.00 87.69 214 CYS A N 1
ATOM 1699 C CA . CYS A 1 214 ? 12.997 2.384 14.745 1.00 87.69 214 CYS A CA 1
ATOM 1700 C C . CYS A 1 214 ? 14.189 3.354 14.720 1.00 87.69 214 CYS A C 1
ATOM 1702 O O . CYS A 1 214 ? 14.889 3.429 13.712 1.00 87.69 214 CYS A O 1
ATOM 1704 N N . GLN A 1 215 ? 14.433 4.114 15.797 1.00 84.75 215 GLN A N 1
ATOM 1705 C CA . GLN A 1 215 ? 15.399 5.227 15.875 1.00 84.75 215 GLN A CA 1
ATOM 1706 C C . GLN A 1 215 ? 15.328 6.103 14.612 1.00 84.75 215 GLN A C 1
ATOM 1708 O O . GLN A 1 215 ? 16.331 6.343 13.935 1.00 84.75 215 GLN A O 1
ATOM 1713 N N . LEU A 1 216 ? 14.097 6.469 14.239 1.00 78.25 216 LEU A N 1
ATOM 1714 C CA . LEU A 1 216 ? 13.821 7.326 13.091 1.00 78.25 216 LEU A CA 1
ATOM 1715 C C . LEU A 1 216 ? 14.223 8.754 13.420 1.00 78.25 216 LEU A C 1
ATOM 1717 O O . LEU A 1 216 ? 13.880 9.282 14.479 1.00 78.25 216 LEU A O 1
ATOM 1721 N N . ASP A 1 217 ? 14.843 9.426 12.461 1.00 76.38 217 ASP A N 1
ATOM 1722 C CA . ASP A 1 217 ? 14.851 10.880 12.470 1.00 76.38 217 ASP A CA 1
ATOM 1723 C C . ASP A 1 217 ? 13.473 11.372 12.009 1.00 76.38 217 ASP A C 1
ATOM 1725 O O . ASP A 1 217 ? 13.204 11.510 10.814 1.00 76.38 217 ASP A O 1
ATOM 1729 N N . VAL A 1 218 ? 12.567 11.572 12.968 1.00 68.56 218 VAL A N 1
ATOM 1730 C CA . VAL A 1 218 ? 11.179 11.979 12.705 1.00 68.56 218 VAL A CA 1
ATOM 1731 C C . VAL A 1 218 ? 11.107 13.285 11.922 1.00 68.56 218 VAL A C 1
ATOM 1733 O O . VAL A 1 218 ? 10.248 13.397 11.057 1.00 68.56 218 VAL A O 1
ATOM 1736 N N . GLN A 1 219 ? 12.015 14.236 12.152 1.00 68.62 219 GLN A N 1
ATOM 1737 C CA . GLN A 1 219 ? 12.004 15.519 11.439 1.00 68.62 219 GLN A CA 1
ATOM 1738 C C . GLN A 1 219 ? 12.376 15.355 9.963 1.00 68.62 219 GLN A C 1
ATOM 1740 O O . GLN A 1 219 ? 11.880 16.088 9.113 1.00 68.62 219 GLN A O 1
ATOM 1745 N N . ALA A 1 220 ? 13.216 14.368 9.646 1.00 68.81 220 ALA A N 1
ATOM 1746 C CA . ALA A 1 220 ? 13.585 14.037 8.274 1.00 68.81 220 ALA A CA 1
ATOM 1747 C C . ALA A 1 220 ? 12.590 13.092 7.575 1.00 68.81 220 ALA A C 1
ATOM 1749 O O . ALA A 1 220 ? 12.696 12.903 6.359 1.00 68.81 220 ALA A O 1
ATOM 1750 N N . THR A 1 221 ? 11.665 12.482 8.325 1.00 68.75 221 THR A N 1
ATOM 1751 C CA . THR A 1 221 ? 10.897 11.309 7.870 1.00 68.75 221 THR A CA 1
ATOM 1752 C C . THR A 1 221 ? 9.382 11.490 7.947 1.00 68.75 221 THR A C 1
ATOM 1754 O O . THR A 1 221 ? 8.664 10.868 7.172 1.00 68.75 221 THR A O 1
ATOM 1757 N N . LEU A 1 222 ? 8.877 12.344 8.837 1.00 73.19 222 LEU A N 1
ATOM 1758 C CA . LEU A 1 222 ? 7.455 12.641 8.985 1.00 73.19 222 LEU A CA 1
ATOM 1759 C C . LEU A 1 222 ? 7.223 14.155 8.863 1.00 73.19 222 LEU A C 1
ATOM 1761 O O . LEU A 1 222 ? 8.081 14.936 9.276 1.00 73.19 222 LEU A O 1
ATOM 1765 N N . PRO A 1 223 ? 6.069 14.596 8.327 1.00 69.44 223 PRO A N 1
ATOM 1766 C CA . PRO A 1 223 ? 5.767 16.018 8.222 1.00 69.44 223 PRO A CA 1
ATOM 1767 C C . PRO A 1 223 ? 5.801 16.708 9.596 1.00 69.44 223 PRO A C 1
ATOM 1769 O O . PRO A 1 223 ? 5.235 16.168 10.556 1.00 69.44 223 PRO A O 1
ATOM 1772 N N . PRO A 1 224 ? 6.398 17.909 9.707 1.00 62.62 224 PRO A N 1
ATOM 1773 C CA . PRO A 1 224 ? 6.339 18.688 10.937 1.00 62.62 224 PRO A CA 1
ATOM 1774 C C . PRO A 1 224 ? 4.883 19.057 11.251 1.00 62.62 224 PRO A C 1
ATOM 1776 O O . PRO A 1 224 ? 4.086 19.318 10.347 1.00 62.62 224 PRO A O 1
ATOM 1779 N N . ASN A 1 225 ? 4.532 19.093 12.540 1.00 66.19 225 ASN A N 1
ATOM 1780 C CA . ASN A 1 225 ? 3.168 19.360 13.009 1.00 66.19 225 ASN A CA 1
ATOM 1781 C C . ASN A 1 225 ? 2.143 18.388 12.397 1.00 66.19 225 ASN A C 1
ATOM 1783 O O . ASN A 1 225 ? 1.225 18.792 11.661 1.00 66.19 225 ASN A O 1
ATOM 1787 N N . LEU A 1 226 ? 2.331 17.095 12.710 1.00 69.50 226 LEU A N 1
ATOM 1788 C CA . LEU A 1 226 ? 1.344 16.044 12.457 1.00 69.50 226 LEU A CA 1
ATOM 1789 C C . LEU A 1 226 ? -0.039 16.531 12.875 1.00 69.50 226 LEU A C 1
ATOM 1791 O O . LEU A 1 226 ? -0.178 17.258 13.860 1.00 69.50 226 LEU A O 1
ATOM 1795 N N . MET A 1 227 ? -1.050 16.180 12.081 1.00 69.19 227 MET A N 1
ATOM 1796 C CA . MET A 1 227 ? -2.358 16.801 12.237 1.00 69.19 227 MET A CA 1
ATOM 1797 C C . MET A 1 227 ? -2.889 16.612 13.658 1.00 69.19 227 MET A C 1
ATOM 1799 O O . MET A 1 227 ? -2.896 15.476 14.146 1.00 69.19 227 MET A O 1
ATOM 1803 N N . PRO A 1 228 ? -3.315 17.702 14.320 1.00 68.81 228 PRO A N 1
ATOM 1804 C CA . PRO A 1 228 ? -3.872 17.596 15.651 1.00 68.81 228 PRO A CA 1
ATOM 1805 C C . PRO A 1 228 ? -5.156 16.774 15.589 1.00 68.81 228 PRO A C 1
ATOM 1807 O O . PRO A 1 228 ? -5.881 16.788 14.589 1.00 68.81 228 PRO A O 1
ATOM 1810 N N . THR A 1 229 ? -5.443 16.068 16.676 1.00 73.50 229 THR A N 1
ATOM 1811 C CA . THR A 1 229 ? -6.756 15.461 16.881 1.00 73.50 229 THR A CA 1
ATOM 1812 C C . THR A 1 229 ? -7.823 16.551 16.726 1.00 73.50 229 THR A C 1
ATOM 1814 O O . THR A 1 229 ? -7.678 17.606 17.351 1.00 73.50 229 THR A O 1
ATOM 1817 N N . PRO A 1 230 ? -8.867 16.345 15.901 1.00 70.06 230 PRO A N 1
ATOM 1818 C CA . PRO A 1 230 ? -9.933 17.326 15.759 1.00 70.06 230 PRO A CA 1
ATOM 1819 C C . PRO A 1 230 ? -10.523 17.721 17.121 1.00 70.06 230 PRO A C 1
ATOM 1821 O O . PRO A 1 230 ? -10.702 16.844 17.975 1.00 70.06 230 PRO A O 1
ATOM 1824 N N . PRO A 1 231 ? -10.864 19.005 17.335 1.00 70.31 231 PRO A N 1
ATOM 1825 C CA . PRO A 1 231 ? -11.528 19.434 18.559 1.00 70.31 231 PRO A CA 1
ATOM 1826 C C . PRO A 1 231 ? -12.787 18.600 18.832 1.00 70.31 231 PRO A C 1
ATOM 1828 O O . PRO A 1 231 ? -13.587 18.357 17.931 1.00 70.31 231 PRO A O 1
ATOM 1831 N N . GLY A 1 232 ? -12.949 18.137 20.072 1.00 68.62 232 GLY A N 1
ATOM 1832 C CA . GLY A 1 232 ? -14.095 17.324 20.494 1.00 68.62 232 GLY A CA 1
ATOM 1833 C C . GLY A 1 232 ? -14.001 15.825 20.177 1.00 68.62 232 GLY A C 1
ATOM 1834 O O . GLY A 1 232 ? -14.804 15.056 20.707 1.00 68.62 232 GLY A O 1
ATOM 1835 N N . LEU A 1 233 ? -13.015 15.368 19.391 1.00 75.50 233 LEU A N 1
ATOM 1836 C CA . LEU A 1 233 ? -12.819 13.937 19.153 1.00 75.50 233 LEU A CA 1
ATOM 1837 C C . LEU A 1 233 ? -12.116 13.289 20.355 1.00 75.50 233 LEU A C 1
ATOM 1839 O O . LEU A 1 233 ? -10.916 13.465 20.569 1.00 75.50 233 LEU A O 1
ATOM 1843 N N . LYS A 1 234 ? -12.864 12.493 21.123 1.00 82.69 234 LYS A N 1
ATOM 1844 C CA . LYS A 1 234 ? -12.290 11.587 22.124 1.00 82.69 234 LYS A CA 1
ATOM 1845 C C . LYS A 1 234 ? -11.729 10.362 21.408 1.00 82.69 234 LYS A C 1
ATOM 1847 O O . LYS A 1 234 ? -12.479 9.628 20.770 1.00 82.69 234 LYS A O 1
ATOM 1852 N N . ILE A 1 235 ? -10.416 10.165 21.501 1.00 86.88 235 ILE A N 1
ATOM 1853 C CA . ILE A 1 235 ? -9.754 8.972 20.968 1.00 86.88 235 ILE A CA 1
ATOM 1854 C C . ILE A 1 235 ? -10.187 7.783 21.841 1.00 86.88 235 ILE A C 1
ATOM 1856 O O . ILE A 1 235 ? -9.950 7.834 23.050 1.00 86.88 235 ILE A O 1
ATOM 1860 N N . PRO A 1 236 ? -10.845 6.752 21.281 1.00 91.56 236 PRO A N 1
ATOM 1861 C CA . PRO A 1 236 ? -11.244 5.578 22.048 1.00 91.56 236 PRO A CA 1
ATOM 1862 C C . PRO A 1 236 ? -10.027 4.712 22.404 1.00 91.56 236 PRO A C 1
ATOM 1864 O O . PRO A 1 236 ? -8.900 4.972 21.967 1.00 91.56 236 PRO A O 1
ATOM 1867 N N . GLU A 1 237 ? -10.258 3.645 23.165 1.00 95.62 237 GLU A N 1
ATOM 1868 C CA . GLU A 1 237 ? -9.283 2.559 23.283 1.00 95.62 237 GLU A CA 1
ATOM 1869 C C . GLU A 1 237 ? -8.953 1.943 21.912 1.00 95.62 237 GLU A C 1
ATOM 1871 O O . GLU A 1 237 ? -9.642 2.182 20.916 1.00 95.62 237 GLU A O 1
ATOM 1876 N N . LYS A 1 238 ? -7.874 1.154 21.855 1.00 97.12 238 LYS A N 1
ATOM 1877 C CA . LYS A 1 238 ? -7.423 0.478 20.631 1.00 97.12 238 LYS A CA 1
ATOM 1878 C C . LYS A 1 238 ? -8.548 -0.384 20.070 1.00 97.12 238 LYS A C 1
ATOM 1880 O O . LYS A 1 238 ? -9.027 -1.277 20.746 1.00 97.12 238 LYS A O 1
ATOM 1885 N N . CYS A 1 239 ? -8.923 -0.138 18.823 1.00 96.69 239 CYS A N 1
ATOM 1886 C CA . CYS A 1 239 ? -10.032 -0.824 18.174 1.00 96.69 239 CYS A CA 1
ATOM 1887 C C . CYS A 1 239 ? -9.845 -0.873 16.657 1.00 96.69 239 CYS A C 1
ATOM 1889 O O . CYS A 1 239 ? -8.927 -0.268 16.093 1.00 96.69 239 CYS A O 1
ATOM 1891 N N . GLY A 1 240 ? -10.746 -1.581 15.990 1.00 96.50 240 GLY A N 1
ATOM 1892 C CA . GLY A 1 240 ? -11.001 -1.534 14.558 1.00 96.50 240 GLY A CA 1
ATOM 1893 C C . GLY A 1 240 ? -9.859 -2.069 13.712 1.00 96.50 240 GLY A C 1
ATOM 1894 O O . GLY A 1 240 ? -9.746 -1.680 12.550 1.00 96.50 240 GLY A O 1
ATOM 1895 N N . TYR A 1 241 ? -8.960 -2.871 14.293 1.00 96.81 241 TYR A N 1
ATOM 1896 C CA . TYR A 1 241 ? -7.668 -3.227 13.701 1.00 96.81 241 TYR A CA 1
ATOM 1897 C C . TYR A 1 241 ? -6.830 -1.994 13.294 1.00 96.81 241 TYR A C 1
ATOM 1899 O O . TYR A 1 241 ? -5.962 -2.064 12.422 1.00 96.81 241 TYR A O 1
ATOM 1907 N N . CYS A 1 242 ? -7.096 -0.832 13.904 1.00 94.69 242 CYS A N 1
ATOM 1908 C CA . CYS A 1 242 ? -6.423 0.431 13.604 1.00 94.69 242 CYS A CA 1
ATOM 1909 C C . CYS A 1 242 ? -5.097 0.586 14.356 1.00 94.69 242 CYS A C 1
ATOM 1911 O O . CYS A 1 242 ? -4.210 1.309 13.897 1.00 94.69 242 CYS A O 1
ATOM 1913 N N . SER A 1 243 ? -4.950 -0.087 15.500 1.00 96.81 243 SER A N 1
ATOM 1914 C CA . SER A 1 243 ? -3.673 -0.160 16.204 1.00 96.81 243 SER A CA 1
ATOM 1915 C C . SER A 1 243 ? -2.746 -1.102 15.450 1.00 96.81 243 SER A C 1
ATOM 1917 O O . SER A 1 243 ? -3.204 -2.033 14.786 1.00 96.81 243 SER A O 1
ATOM 1919 N N . PHE A 1 244 ? -1.441 -0.853 15.498 1.00 96.44 244 PHE A N 1
ATOM 1920 C CA . PHE A 1 244 ? -0.489 -1.659 14.744 1.00 96.44 244 PHE A CA 1
ATOM 1921 C C . PHE A 1 244 ? 0.867 -1.749 15.429 1.00 96.44 244 PHE A C 1
ATOM 1923 O O . PHE A 1 244 ? 1.286 -0.839 16.140 1.00 96.44 244 PHE A O 1
ATOM 1930 N N . LYS A 1 245 ? 1.565 -2.847 15.166 1.00 96.00 245 LYS A N 1
ATOM 1931 C CA . LYS A 1 245 ? 2.984 -3.033 15.439 1.00 96.00 245 LYS A CA 1
ATOM 1932 C C . LYS A 1 245 ? 3.780 -2.644 14.202 1.00 96.00 245 LYS A C 1
ATOM 1934 O O . LYS A 1 245 ? 3.334 -2.869 13.072 1.00 96.00 245 LYS A O 1
ATOM 1939 N N . ALA A 1 246 ? 4.959 -2.089 14.420 1.00 93.94 246 ALA A N 1
ATOM 1940 C CA . ALA A 1 246 ? 5.937 -1.830 13.380 1.00 93.94 246 ALA A CA 1
ATOM 1941 C C . ALA A 1 246 ? 7.223 -2.595 13.678 1.00 93.94 246 ALA A C 1
ATOM 1943 O O . ALA A 1 246 ? 7.536 -2.830 14.840 1.00 93.94 246 ALA A O 1
ATOM 1944 N N . ARG A 1 247 ? 7.962 -2.953 12.634 1.00 93.75 247 ARG A N 1
ATOM 1945 C CA . ARG A 1 247 ? 9.374 -3.329 12.728 1.00 93.75 247 ARG A CA 1
ATOM 1946 C C . ARG A 1 247 ? 10.130 -2.667 11.593 1.00 93.75 247 ARG A C 1
ATOM 1948 O O . ARG A 1 247 ? 9.545 -2.362 10.556 1.00 93.75 247 ARG A O 1
ATOM 1955 N N . CYS A 1 248 ? 11.409 -2.418 11.787 1.00 93.00 248 CYS A N 1
ATOM 1956 C CA . CYS A 1 248 ? 12.240 -1.654 10.880 1.00 93.00 248 CYS A CA 1
ATOM 1957 C C . CYS A 1 248 ? 13.590 -2.326 10.669 1.00 93.00 248 CYS A C 1
ATOM 1959 O O . CYS A 1 248 ? 14.142 -2.965 11.564 1.00 93.00 248 CYS A O 1
ATOM 1961 N N . ARG A 1 249 ? 14.147 -2.113 9.482 1.00 92.75 249 ARG A N 1
ATOM 1962 C CA . ARG A 1 249 ? 15.532 -2.441 9.145 1.00 92.75 249 ARG A CA 1
ATOM 1963 C C . ARG A 1 249 ? 16.218 -1.219 8.566 1.00 92.75 249 ARG A C 1
ATOM 1965 O O . ARG A 1 249 ? 15.574 -0.314 8.031 1.00 92.75 249 ARG A O 1
ATOM 1972 N N . LYS A 1 250 ? 17.539 -1.186 8.690 1.00 92.50 250 LYS A N 1
ATOM 1973 C CA . LYS A 1 250 ? 18.356 -0.047 8.275 1.00 92.50 250 LYS A CA 1
ATOM 1974 C C . LYS A 1 250 ? 19.488 -0.485 7.370 1.00 92.50 250 LYS A C 1
ATOM 1976 O O . LYS A 1 250 ? 19.917 -1.634 7.414 1.00 92.50 250 LYS A O 1
ATOM 1981 N N . ARG A 1 251 ? 19.957 0.463 6.575 1.00 91.81 251 ARG A N 1
ATOM 1982 C CA . ARG A 1 251 ? 21.232 0.419 5.862 1.00 91.81 251 ARG A CA 1
ATOM 1983 C C . ARG A 1 251 ? 21.961 1.735 6.081 1.00 91.81 251 ARG A C 1
ATOM 1985 O O . ARG A 1 251 ? 21.363 2.698 6.570 1.00 91.81 251 ARG A O 1
ATOM 1992 N N . ASP A 1 252 ? 23.218 1.785 5.677 1.00 89.88 252 ASP A N 1
ATOM 1993 C CA . ASP A 1 252 ? 23.997 3.011 5.767 1.00 89.88 252 ASP A CA 1
ATOM 1994 C C . ASP A 1 252 ? 23.412 4.119 4.888 1.00 89.88 252 ASP A C 1
ATOM 1996 O O . ASP A 1 252 ? 22.821 3.890 3.825 1.00 89.88 252 ASP A O 1
ATOM 2000 N N . ARG A 1 253 ? 23.546 5.358 5.367 1.00 89.38 253 ARG A N 1
ATOM 2001 C CA . ARG A 1 253 ? 23.084 6.541 4.642 1.00 89.38 253 ARG A CA 1
ATOM 2002 C C . ARG A 1 253 ? 23.991 6.775 3.438 1.00 89.38 253 ARG A C 1
ATOM 2004 O O . ARG A 1 253 ? 25.196 6.936 3.592 1.00 89.38 253 ARG A O 1
ATOM 2011 N N . LYS A 1 254 ? 23.389 6.851 2.253 1.00 90.31 254 LYS A N 1
ATOM 2012 C CA . LYS A 1 254 ? 24.067 7.162 0.993 1.00 90.31 254 LYS A CA 1
ATOM 2013 C C . LYS A 1 254 ? 23.142 7.999 0.114 1.00 90.31 254 LYS A C 1
ATOM 2015 O O . LYS A 1 254 ? 21.934 7.767 0.105 1.00 90.31 254 LYS A O 1
ATOM 2020 N N . GLU A 1 255 ? 23.699 8.967 -0.608 1.00 88.62 255 GLU A N 1
ATOM 2021 C CA . GLU A 1 255 ? 22.938 9.751 -1.587 1.00 88.62 255 GLU A CA 1
ATOM 2022 C C . GLU A 1 255 ? 22.294 8.815 -2.625 1.00 88.62 255 GLU A C 1
ATOM 2024 O O . GLU A 1 255 ? 22.912 7.842 -3.060 1.00 88.62 255 GLU A O 1
ATOM 2029 N N . GLY A 1 256 ? 21.026 9.055 -2.963 1.00 87.50 256 GLY A N 1
ATOM 2030 C CA . GLY A 1 256 ? 20.241 8.143 -3.804 1.00 87.50 256 GLY A CA 1
ATOM 2031 C C . GLY A 1 256 ? 19.626 6.941 -3.069 1.00 87.50 256 GLY A C 1
ATOM 2032 O O . GLY A 1 256 ? 18.801 6.233 -3.643 1.00 87.50 256 GLY A O 1
ATOM 2033 N N . CYS A 1 257 ? 19.967 6.710 -1.796 1.00 88.81 257 CYS A N 1
ATOM 2034 C CA . CYS A 1 257 ? 19.560 5.527 -1.038 1.00 88.81 257 CYS A CA 1
ATOM 2035 C C . CYS A 1 257 ? 18.777 5.890 0.226 1.00 88.81 257 CYS A C 1
ATOM 2037 O O . CYS A 1 257 ? 19.333 6.290 1.249 1.00 88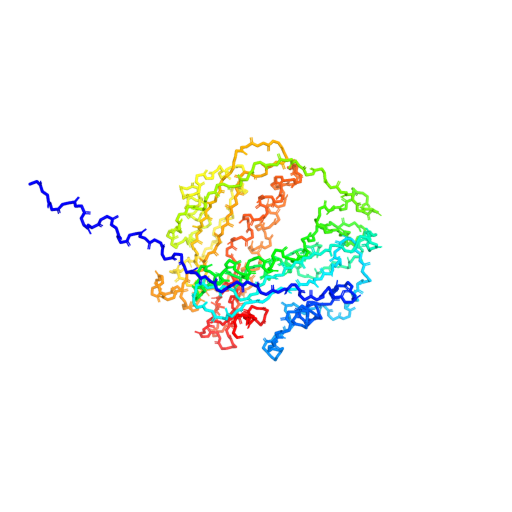.81 257 CYS A O 1
ATOM 2039 N N . PHE A 1 258 ? 17.462 5.654 0.216 1.00 89.94 258 PHE A N 1
ATOM 2040 C CA . PHE A 1 258 ? 16.668 5.785 1.438 1.00 89.94 258 PHE A CA 1
ATOM 2041 C C . PHE A 1 258 ? 17.068 4.710 2.459 1.00 89.94 258 PHE A C 1
ATOM 2043 O O . PHE A 1 258 ? 17.123 3.534 2.119 1.00 89.94 258 PHE A O 1
ATOM 2050 N N . HIS A 1 259 ? 17.409 5.099 3.684 1.00 90.00 259 HIS A N 1
ATOM 2051 C CA . HIS A 1 259 ? 18.199 4.269 4.605 1.00 90.00 259 HIS A CA 1
ATOM 2052 C C . HIS A 1 259 ? 17.369 3.420 5.580 1.00 90.00 259 HIS A C 1
ATOM 2054 O O . HIS A 1 259 ? 17.932 2.690 6.395 1.00 90.00 259 HIS A O 1
ATOM 2060 N N . ILE A 1 260 ? 16.041 3.513 5.512 1.00 90.38 260 ILE A N 1
ATOM 2061 C CA . ILE A 1 260 ? 15.116 2.859 6.441 1.00 90.38 260 ILE A CA 1
ATOM 2062 C C . ILE A 1 260 ? 14.018 2.177 5.641 1.00 90.38 260 ILE A C 1
ATOM 2064 O O . ILE A 1 260 ? 13.456 2.774 4.729 1.00 90.38 260 ILE A O 1
ATOM 2068 N N . ASP A 1 261 ? 13.703 0.951 6.026 1.00 89.44 261 ASP A N 1
ATOM 2069 C CA . ASP A 1 261 ? 12.549 0.209 5.541 1.00 89.44 261 ASP A CA 1
ATOM 2070 C C . ASP A 1 261 ? 11.739 -0.298 6.737 1.00 89.44 261 ASP A C 1
ATOM 2072 O O . ASP A 1 261 ? 12.297 -0.551 7.811 1.00 89.44 261 ASP A O 1
ATOM 2076 N N . GLY A 1 262 ? 10.425 -0.390 6.568 1.00 89.56 262 GLY A N 1
ATOM 2077 C CA . GLY A 1 262 ? 9.482 -0.652 7.645 1.00 89.56 262 GLY A CA 1
ATOM 2078 C C . GLY A 1 262 ? 8.417 -1.655 7.238 1.00 89.56 262 GLY A C 1
ATOM 2079 O O . GLY A 1 262 ? 7.990 -1.714 6.091 1.00 89.56 262 GLY A O 1
ATOM 2080 N N . GLU A 1 263 ? 7.960 -2.429 8.212 1.00 90.88 263 GLU A N 1
ATOM 2081 C CA . GLU A 1 263 ? 6.812 -3.309 8.070 1.00 90.88 263 GLU A CA 1
ATOM 2082 C C . GLU A 1 263 ? 5.752 -2.980 9.112 1.00 90.88 263 GLU A C 1
ATOM 2084 O O . GLU A 1 263 ? 6.042 -2.463 10.193 1.00 90.88 263 GLU A O 1
ATOM 2089 N N . LYS A 1 264 ? 4.505 -3.321 8.780 1.00 91.94 264 LYS A N 1
ATOM 2090 C CA . LYS A 1 264 ? 3.335 -3.122 9.628 1.00 91.94 264 LYS A CA 1
ATOM 2091 C C . LYS A 1 264 ? 2.598 -4.437 9.845 1.00 91.94 264 LYS A C 1
ATOM 2093 O O . LYS A 1 264 ? 2.324 -5.172 8.900 1.00 91.94 264 LYS A O 1
ATOM 2098 N N . LYS A 1 265 ? 2.152 -4.645 11.079 1.00 94.69 265 LYS A N 1
ATOM 2099 C CA . LYS A 1 265 ? 1.185 -5.676 11.455 1.00 94.69 265 LYS A CA 1
ATOM 2100 C C . LYS A 1 265 ? 0.055 -5.030 12.251 1.00 94.69 265 LYS A C 1
ATOM 2102 O O . LYS A 1 265 ? 0.314 -4.409 13.274 1.00 94.69 265 LYS A O 1
ATOM 2107 N N . ALA A 1 266 ? -1.186 -5.130 11.782 1.00 95.81 266 ALA A N 1
ATOM 2108 C CA . ALA A 1 266 ? -2.351 -4.692 12.548 1.00 95.81 266 ALA A CA 1
ATOM 2109 C C . ALA A 1 266 ? -2.454 -5.492 13.854 1.00 95.81 266 ALA A C 1
ATOM 2111 O O . ALA A 1 266 ? -2.132 -6.679 13.869 1.00 95.81 266 ALA A O 1
ATOM 2112 N N . CYS A 1 267 ? -2.901 -4.843 14.924 1.00 97.44 267 CYS A N 1
ATOM 2113 C CA . CYS A 1 267 ? -3.186 -5.506 16.189 1.00 97.44 267 CYS A CA 1
ATOM 2114 C C . CYS A 1 267 ? -4.618 -6.045 16.179 1.00 97.44 267 CYS A C 1
ATOM 2116 O O . CYS A 1 267 ? -5.539 -5.326 15.789 1.00 97.44 267 CYS A O 1
ATOM 2118 N N . GLY A 1 268 ? -4.795 -7.298 16.589 1.00 96.62 268 GLY A N 1
ATOM 2119 C CA . GLY A 1 268 ? -6.090 -7.974 16.681 1.00 96.62 268 GLY A CA 1
ATOM 2120 C C . GLY A 1 268 ? -6.437 -8.402 18.111 1.00 96.62 268 GLY A C 1
ATOM 2121 O O . GLY A 1 268 ? -5.767 -7.976 19.052 1.00 96.62 268 GLY A O 1
ATOM 2122 N N . PRO A 1 269 ? -7.463 -9.257 18.283 1.00 96.12 269 PRO A N 1
ATOM 2123 C CA . PRO A 1 269 ? -7.894 -9.754 19.596 1.00 96.12 269 PRO A CA 1
ATOM 2124 C C . PRO A 1 269 ? -6.781 -10.430 20.412 1.00 96.12 269 PRO A C 1
ATOM 2126 O O . PRO A 1 269 ? -6.762 -10.315 21.633 1.00 96.12 269 PRO A O 1
ATOM 2129 N N . ASP A 1 270 ? -5.818 -11.069 19.739 1.00 95.50 270 ASP A N 1
ATOM 2130 C CA . ASP A 1 270 ? -4.671 -11.723 20.388 1.00 95.50 270 ASP A CA 1
ATOM 2131 C C . ASP A 1 270 ? -3.624 -10.725 20.921 1.00 95.50 270 ASP A C 1
ATOM 2133 O O . ASP A 1 270 ? -2.750 -11.092 21.704 1.00 95.50 270 ASP A O 1
ATOM 2137 N N . ASP A 1 271 ? -3.682 -9.458 20.492 1.00 96.75 271 ASP A N 1
ATOM 2138 C CA . ASP A 1 271 ? -2.748 -8.412 20.912 1.00 96.75 271 ASP A CA 1
ATOM 2139 C C . ASP A 1 271 ? -3.318 -7.522 22.027 1.00 96.75 271 ASP A C 1
ATOM 2141 O O . ASP A 1 271 ? -2.565 -7.045 22.879 1.00 96.75 271 ASP A O 1
ATOM 2145 N N . CYS A 1 272 ? -4.627 -7.247 22.009 1.00 95.94 272 CYS A N 1
ATOM 2146 C CA . CYS A 1 272 ? -5.329 -6.565 23.094 1.00 95.94 272 CYS A CA 1
ATOM 2147 C C . CYS A 1 272 ? -6.848 -6.825 23.054 1.00 95.94 272 CYS A C 1
ATOM 2149 O O . CYS A 1 272 ? -7.379 -7.061 21.967 1.00 95.94 272 CYS A O 1
ATOM 2151 N N . PRO A 1 273 ? -7.568 -6.711 24.193 1.00 96.56 273 PRO A N 1
ATOM 2152 C CA . PRO A 1 273 ? -8.973 -7.124 24.292 1.00 96.56 273 PRO A CA 1
ATOM 2153 C C . PRO A 1 273 ? -9.913 -6.452 23.285 1.00 96.56 273 PRO A C 1
ATOM 2155 O O . PRO A 1 273 ? -10.799 -7.105 22.753 1.00 96.56 273 PRO A O 1
ATOM 2158 N N . THR A 1 274 ? -9.694 -5.166 23.001 1.00 97.31 274 THR A N 1
ATOM 2159 C CA . THR A 1 274 ? -10.568 -4.342 22.153 1.00 97.31 274 THR A CA 1
ATOM 2160 C C . THR A 1 274 ? -10.031 -4.145 20.734 1.00 97.31 274 THR A C 1
ATOM 2162 O O . THR A 1 274 ? -10.734 -3.636 19.864 1.00 97.31 274 THR A O 1
ATOM 2165 N N . CYS A 1 275 ? -8.800 -4.591 20.446 1.00 97.19 275 CYS A N 1
ATOM 2166 C CA . CYS A 1 275 ? -8.089 -4.293 19.198 1.00 97.19 275 CYS A CA 1
ATOM 2167 C C . CYS A 1 275 ? -8.832 -4.777 17.938 1.00 97.19 275 CYS A C 1
ATOM 2169 O O . CYS A 1 275 ? -8.730 -4.135 16.889 1.00 97.19 275 CYS A O 1
ATOM 2171 N N . GLY A 1 276 ? -9.579 -5.883 18.034 1.00 96.31 276 GLY A N 1
ATOM 2172 C CA . GLY A 1 276 ? -10.387 -6.431 16.938 1.00 96.31 276 GLY A CA 1
ATOM 2173 C C . GLY A 1 276 ? -11.838 -5.937 16.876 1.00 96.31 276 GLY A C 1
ATOM 2174 O O . GLY A 1 276 ? -12.511 -6.185 15.874 1.00 96.31 276 GLY A O 1
ATOM 2175 N N . ASP A 1 277 ? -12.319 -5.234 17.903 1.00 97.69 277 ASP A N 1
ATOM 2176 C CA . ASP A 1 277 ? -13.698 -4.741 17.963 1.00 97.69 277 ASP A CA 1
ATOM 2177 C C . ASP A 1 277 ? -13.898 -3.560 17.021 1.00 97.69 277 ASP A C 1
ATOM 2179 O O . ASP A 1 277 ? -12.982 -2.778 16.786 1.00 97.69 277 ASP A O 1
ATOM 2183 N N . VAL A 1 278 ? -15.105 -3.361 16.493 1.00 97.06 278 VAL A N 1
ATOM 2184 C CA . VAL A 1 278 ? -15.389 -2.173 15.676 1.00 97.06 278 VAL A CA 1
ATOM 2185 C C . VAL A 1 278 ? -15.215 -0.891 16.500 1.00 97.06 278 VAL A C 1
ATOM 2187 O O . VAL A 1 278 ? -15.770 -0.748 17.592 1.00 97.06 278 VAL A O 1
ATOM 2190 N N . CYS A 1 279 ? -14.472 0.087 15.975 1.00 95.25 279 CYS A N 1
ATOM 2191 C CA . CYS A 1 279 ? -14.357 1.376 16.648 1.00 95.25 279 CYS A CA 1
ATOM 2192 C C . CYS A 1 279 ? -15.701 2.096 16.623 1.00 95.25 279 CYS A C 1
ATOM 2194 O O . CYS A 1 279 ? -16.284 2.275 15.556 1.00 95.25 279 CYS A O 1
ATOM 2196 N N . THR A 1 280 ? -16.156 2.576 17.778 1.00 93.44 280 THR A N 1
ATOM 2197 C CA . THR A 1 280 ? -17.336 3.438 17.880 1.00 93.44 280 THR A CA 1
ATOM 2198 C C . THR A 1 280 ? -16.905 4.838 18.275 1.00 93.44 280 THR A C 1
ATOM 2200 O O . THR A 1 280 ? -16.362 5.048 19.356 1.00 93.44 280 THR A O 1
ATOM 2203 N N . VAL A 1 281 ? -17.144 5.797 17.390 1.00 89.50 281 VAL A N 1
ATOM 2204 C CA . VAL A 1 281 ? -16.710 7.188 17.548 1.00 89.50 281 VAL A CA 1
ATOM 2205 C C . VAL A 1 281 ? -17.857 8.145 17.220 1.00 89.50 281 VAL A C 1
ATOM 2207 O O . VAL A 1 281 ? -18.726 7.808 16.406 1.00 89.50 281 VAL A O 1
ATOM 2210 N N . PRO A 1 282 ? -17.914 9.326 17.864 1.00 87.62 282 PRO A N 1
ATOM 2211 C CA . PRO A 1 282 ? -18.936 10.315 17.554 1.00 87.62 282 PRO A CA 1
ATOM 2212 C C . PRO A 1 282 ? -18.751 10.865 16.136 1.00 87.62 282 PRO A C 1
ATOM 2214 O O . PRO A 1 282 ? -17.656 10.830 15.561 1.00 87.62 282 PRO A O 1
ATOM 2217 N N . LYS A 1 283 ? -19.833 11.419 15.587 1.00 87.56 283 LYS A N 1
ATOM 2218 C CA . LYS A 1 283 ? -19.746 12.267 14.398 1.00 87.56 283 LYS A CA 1
ATOM 2219 C C . LYS A 1 283 ? -18.908 13.506 14.709 1.00 87.56 283 LYS A C 1
ATOM 2221 O O . LYS A 1 283 ? -18.918 14.008 15.833 1.00 87.56 283 LYS A O 1
ATOM 2226 N N . ILE A 1 284 ? -18.209 14.011 13.697 1.00 80.56 284 ILE A N 1
ATOM 2227 C CA . ILE A 1 284 ? -17.586 15.336 13.747 1.00 80.56 284 ILE A CA 1
ATOM 2228 C C . ILE A 1 284 ? -18.426 16.239 12.850 1.00 80.56 284 ILE A C 1
ATOM 2230 O O . ILE A 1 284 ? -18.520 15.999 11.644 1.00 80.56 284 ILE A O 1
ATOM 2234 N N . GLY A 1 285 ? -19.089 17.230 13.451 1.00 82.00 285 GLY A N 1
ATOM 2235 C CA . GLY A 1 285 ? -20.236 17.876 12.814 1.00 82.00 285 GLY A CA 1
ATOM 2236 C C . GLY A 1 285 ? -21.339 16.841 12.574 1.00 82.00 285 GLY A C 1
ATOM 2237 O O . GLY A 1 285 ? -21.714 16.113 13.489 1.00 82.00 285 GLY A O 1
ATOM 2238 N N . GLU A 1 286 ? -21.800 16.717 11.332 1.00 84.06 286 GLU A N 1
ATOM 2239 C CA . GLU A 1 286 ? -22.872 15.785 10.949 1.00 84.06 286 GLU A CA 1
ATOM 2240 C C . GLU A 1 286 ? -22.375 14.536 10.200 1.00 84.06 286 GLU A C 1
ATOM 2242 O O . GLU A 1 286 ? -23.180 13.758 9.693 1.00 84.06 286 GLU A O 1
ATOM 2247 N N . SER A 1 287 ? -21.057 14.307 10.128 1.00 85.06 287 SER A N 1
ATOM 2248 C CA . SER A 1 287 ? -20.476 13.299 9.231 1.00 85.06 287 SER A CA 1
ATOM 2249 C C . SER A 1 287 ? -19.597 12.259 9.932 1.00 85.06 287 SER A C 1
ATOM 2251 O O . SER A 1 287 ? -18.901 12.555 10.905 1.00 85.06 287 SER A O 1
ATOM 2253 N N . CYS A 1 288 ? -19.580 11.046 9.365 1.00 86.50 288 CYS A N 1
ATOM 2254 C CA . CYS A 1 288 ? -18.609 9.983 9.647 1.00 86.50 288 CYS A CA 1
ATOM 2255 C C . CYS A 1 288 ? -17.460 9.916 8.627 1.00 86.50 288 CYS A C 1
ATOM 2257 O O . CYS A 1 288 ? -16.555 9.097 8.769 1.00 86.50 288 CYS A O 1
ATOM 2259 N N . ASP A 1 289 ? -17.446 10.786 7.614 1.00 81.31 289 ASP A N 1
ATOM 2260 C CA . ASP A 1 289 ? -16.389 10.824 6.594 1.00 81.31 289 ASP A CA 1
ATOM 2261 C C . ASP A 1 289 ? -15.140 11.594 7.041 1.00 81.31 289 ASP A C 1
ATOM 2263 O O . ASP A 1 289 ? -14.180 11.732 6.277 1.00 81.31 289 ASP A O 1
ATOM 2267 N N . TRP A 1 290 ? -15.100 12.067 8.287 1.00 73.69 290 TRP A N 1
ATOM 2268 C CA . TRP A 1 290 ? -13.965 12.819 8.812 1.00 73.69 290 TRP A CA 1
ATOM 2269 C C . TRP A 1 290 ? -12.647 12.042 8.710 1.00 73.69 290 TRP A C 1
ATOM 2271 O O . TRP A 1 290 ? -11.617 12.659 8.460 1.00 73.69 290 TRP A O 1
ATOM 2281 N N . GLY A 1 291 ? -12.654 10.705 8.807 1.00 72.94 291 GLY A N 1
ATOM 2282 C CA . GLY A 1 291 ? -11.451 9.882 8.621 1.00 72.94 291 GLY A CA 1
ATOM 2283 C C . GLY A 1 291 ? -10.846 10.045 7.223 1.00 72.94 291 GLY A C 1
ATOM 2284 O O . GLY A 1 291 ? -9.631 10.191 7.073 1.00 72.94 291 GLY A O 1
ATOM 2285 N N . LYS A 1 292 ? -11.699 10.149 6.195 1.00 73.19 292 LYS A N 1
ATOM 2286 C CA . LYS A 1 292 ? -11.280 10.437 4.816 1.00 73.19 292 LYS A CA 1
ATOM 2287 C C . LYS A 1 292 ? -10.755 11.864 4.688 1.00 73.19 292 LYS A C 1
ATOM 2289 O O . LYS A 1 292 ? -9.739 12.070 4.027 1.00 73.19 292 LYS A O 1
ATOM 2294 N N . THR A 1 293 ? -11.417 12.835 5.314 1.00 73.56 293 THR A N 1
ATOM 2295 C CA . THR A 1 293 ? -10.984 14.243 5.321 1.00 73.56 293 THR A CA 1
ATOM 2296 C C . THR A 1 293 ? -9.614 14.396 5.977 1.00 73.56 293 THR A C 1
ATOM 2298 O O . THR A 1 293 ? -8.718 15.013 5.401 1.00 73.56 293 THR A O 1
ATOM 2301 N N . ILE A 1 294 ? -9.416 13.762 7.136 1.00 74.50 294 ILE A N 1
ATOM 2302 C CA . ILE A 1 294 ? -8.145 13.753 7.860 1.00 74.50 294 ILE A CA 1
ATOM 2303 C C . ILE A 1 294 ? -7.067 13.061 7.019 1.00 74.50 294 ILE A C 1
ATOM 2305 O O . ILE A 1 294 ? -5.987 13.612 6.822 1.00 74.50 294 ILE A O 1
ATOM 2309 N N . GLY A 1 295 ? -7.362 11.888 6.456 1.00 74.62 295 GLY A N 1
ATOM 2310 C CA . GLY A 1 295 ? -6.430 11.184 5.575 1.00 74.62 295 GLY A CA 1
ATOM 2311 C C . GLY A 1 295 ? -5.987 12.043 4.385 1.00 74.62 295 GLY A C 1
ATOM 2312 O O . GLY A 1 295 ? -4.794 12.137 4.106 1.00 74.62 295 GLY A O 1
ATOM 2313 N N . LYS A 1 296 ? -6.923 12.738 3.722 1.00 73.31 296 LYS A N 1
ATOM 2314 C CA . LYS A 1 296 ? -6.612 13.660 2.616 1.00 73.31 296 LYS A CA 1
ATOM 2315 C C . LYS A 1 296 ? -5.700 14.803 3.059 1.00 73.31 296 LYS A C 1
ATOM 2317 O O . LYS A 1 296 ? -4.696 15.051 2.398 1.00 73.31 296 LYS A O 1
ATOM 2322 N N . ALA A 1 297 ? -6.014 15.466 4.171 1.00 76.69 297 ALA A N 1
ATOM 2323 C CA . ALA A 1 297 ? -5.216 16.583 4.668 1.00 76.69 297 ALA A CA 1
ATOM 2324 C C . ALA A 1 297 ? -3.810 16.145 5.125 1.00 76.69 297 ALA A C 1
ATOM 2326 O O . ALA A 1 297 ? -2.831 16.845 4.861 1.00 76.69 297 ALA A O 1
ATOM 2327 N N . LEU A 1 298 ? -3.682 14.957 5.730 1.00 77.19 298 LEU A N 1
ATOM 2328 C CA . LEU A 1 298 ? -2.385 14.372 6.078 1.00 77.19 298 LEU A CA 1
ATOM 2329 C C . LEU A 1 298 ? -1.544 14.086 4.830 1.00 77.19 298 LEU A C 1
ATOM 2331 O O . LEU A 1 298 ? -0.363 14.428 4.802 1.00 77.19 298 LEU A O 1
ATOM 2335 N N . MET A 1 299 ? -2.150 13.504 3.792 1.00 75.25 299 MET A N 1
ATOM 2336 C CA . MET A 1 299 ? -1.463 13.245 2.525 1.00 75.25 299 MET A CA 1
ATOM 2337 C C . MET A 1 299 ? -1.024 14.538 1.836 1.00 75.25 299 MET A C 1
ATOM 2339 O O . MET A 1 299 ? 0.122 14.620 1.411 1.00 75.25 299 MET A O 1
ATOM 2343 N N . SER A 1 300 ? -1.865 15.575 1.798 1.00 77.50 300 SER A N 1
ATOM 2344 C CA . SER A 1 300 ? -1.478 16.878 1.238 1.00 77.50 300 SER A CA 1
ATOM 2345 C C . SER A 1 300 ? -0.332 17.538 2.016 1.00 77.50 300 SER A C 1
ATOM 2347 O O . SER A 1 300 ? 0.585 18.090 1.412 1.00 77.50 300 SER A O 1
ATOM 2349 N N . LYS A 1 301 ? -0.314 17.429 3.354 1.00 79.50 301 LYS A N 1
ATOM 2350 C CA . LYS A 1 301 ? 0.839 17.865 4.163 1.00 79.50 301 LYS A CA 1
ATOM 2351 C C . LYS A 1 301 ? 2.100 17.058 3.849 1.00 79.50 301 LYS A C 1
ATOM 2353 O O . LYS A 1 301 ? 3.183 17.631 3.767 1.00 79.50 301 LYS A O 1
ATOM 2358 N N . ALA A 1 302 ? 1.970 15.743 3.677 1.00 77.94 302 ALA A N 1
ATOM 2359 C CA . ALA A 1 302 ? 3.088 14.877 3.317 1.00 77.94 302 ALA A CA 1
ATOM 2360 C C . ALA A 1 302 ? 3.643 15.201 1.924 1.00 77.94 302 ALA A C 1
ATOM 2362 O O . ALA A 1 302 ? 4.857 15.230 1.737 1.00 77.94 302 ALA A O 1
ATOM 2363 N N . GLU A 1 303 ? 2.780 15.502 0.958 1.00 78.00 303 GLU A N 1
ATOM 2364 C CA . GLU A 1 303 ? 3.166 15.960 -0.380 1.00 78.00 303 GLU A CA 1
ATOM 2365 C C . GLU A 1 303 ? 3.922 17.288 -0.317 1.00 78.00 303 GLU A C 1
ATOM 2367 O O . GLU A 1 303 ? 5.021 17.371 -0.856 1.00 78.00 303 GLU A O 1
ATOM 2372 N N . ALA A 1 304 ? 3.412 18.283 0.414 1.00 81.56 304 ALA A N 1
ATOM 2373 C CA . ALA A 1 304 ? 4.103 19.560 0.597 1.00 81.56 304 ALA A CA 1
ATOM 2374 C C . ALA A 1 304 ? 5.482 19.382 1.259 1.00 81.56 304 ALA A C 1
ATOM 2376 O O . ALA A 1 304 ? 6.475 19.942 0.801 1.00 81.56 304 ALA A O 1
ATOM 2377 N N . PHE A 1 305 ? 5.562 18.546 2.298 1.00 82.75 305 PHE A N 1
ATOM 2378 C CA . PHE A 1 305 ? 6.815 18.234 2.988 1.00 82.75 305 PHE A CA 1
ATOM 2379 C C . PHE A 1 305 ? 7.831 17.528 2.077 1.00 82.75 305 PHE A C 1
ATOM 2381 O O . PHE A 1 305 ? 9.021 17.833 2.103 1.00 82.75 305 PHE A O 1
ATOM 2388 N N . THR A 1 306 ? 7.369 16.585 1.256 1.00 83.44 306 THR A N 1
ATOM 2389 C CA . THR A 1 306 ? 8.242 15.769 0.399 1.00 83.44 306 THR A CA 1
ATOM 2390 C C . THR A 1 306 ? 8.500 16.367 -0.987 1.00 83.44 306 THR A C 1
ATOM 2392 O O . THR A 1 306 ? 9.382 15.885 -1.701 1.00 83.44 306 THR A O 1
ATOM 2395 N N . GLY A 1 307 ? 7.774 17.419 -1.374 1.00 80.00 307 GLY A N 1
ATOM 2396 C CA . GLY A 1 307 ? 7.835 18.042 -2.700 1.00 80.00 307 GLY A CA 1
ATOM 2397 C C . GLY A 1 307 ? 9.186 18.675 -3.035 1.00 80.00 307 GLY A C 1
ATOM 2398 O O . GLY A 1 307 ? 9.583 18.680 -4.196 1.00 80.00 307 GLY A O 1
ATOM 2399 N N . VAL A 1 308 ? 9.930 19.116 -2.019 1.00 81.75 308 VAL A N 1
ATOM 2400 C CA . VAL A 1 308 ? 11.293 19.663 -2.159 1.00 81.75 308 VAL A CA 1
ATOM 2401 C C . VAL A 1 308 ? 12.386 18.593 -2.077 1.00 81.75 308 VAL A C 1
ATOM 2403 O O . VAL A 1 308 ? 13.564 18.888 -2.247 1.00 81.75 308 VAL A O 1
ATOM 2406 N N . MET A 1 309 ? 12.021 17.344 -1.775 1.00 86.50 309 MET A N 1
ATOM 2407 C CA . MET A 1 309 ? 12.990 16.262 -1.627 1.00 86.50 309 MET A CA 1
ATOM 2408 C C . MET A 1 309 ? 13.322 15.631 -2.984 1.00 86.50 309 MET A C 1
ATOM 2410 O O . MET A 1 309 ? 12.409 15.479 -3.810 1.00 86.50 309 MET A O 1
ATOM 2414 N N . PRO A 1 310 ? 14.571 15.159 -3.175 1.00 85.44 310 PRO A N 1
ATOM 2415 C CA . PRO A 1 310 ? 14.907 14.253 -4.264 1.00 85.44 310 PRO A CA 1
ATOM 2416 C C . PRO A 1 310 ? 13.957 13.054 -4.286 1.00 85.44 310 PRO A C 1
ATOM 2418 O O . PRO A 1 310 ? 13.518 12.580 -3.230 1.00 85.44 310 PRO A O 1
ATOM 2421 N N . TYR A 1 311 ? 13.647 12.546 -5.480 1.00 81.06 311 TYR A N 1
ATOM 2422 C CA . TYR A 1 311 ? 12.638 11.499 -5.648 1.00 81.06 311 TYR A CA 1
ATOM 2423 C C . TYR A 1 311 ? 12.905 10.272 -4.765 1.00 81.06 311 TYR A C 1
ATOM 2425 O O . TYR A 1 311 ? 11.996 9.807 -4.078 1.00 81.06 311 TYR A O 1
ATOM 2433 N N . TRP A 1 312 ? 14.151 9.787 -4.708 1.00 83.00 312 TRP A N 1
ATOM 2434 C CA . TRP A 1 312 ? 14.525 8.614 -3.910 1.00 83.00 312 TRP A CA 1
ATOM 2435 C C . TRP A 1 312 ? 14.146 8.772 -2.428 1.00 83.00 312 TRP A C 1
ATOM 2437 O O . TRP A 1 312 ? 13.681 7.826 -1.787 1.00 83.00 312 TRP A O 1
ATOM 2447 N N . LYS A 1 313 ? 14.283 9.991 -1.890 1.00 86.69 313 LYS A N 1
ATOM 2448 C CA . LYS A 1 313 ? 13.941 10.323 -0.505 1.00 86.69 313 LYS A CA 1
ATOM 2449 C C . LYS A 1 313 ? 12.432 10.458 -0.331 1.00 86.69 313 LYS A C 1
ATOM 2451 O O . LYS A 1 313 ? 11.876 9.887 0.605 1.00 86.69 313 LYS A O 1
ATOM 2456 N N . ARG A 1 314 ? 11.762 11.147 -1.261 1.00 84.88 314 ARG A N 1
ATOM 2457 C CA . ARG A 1 314 ? 10.295 11.265 -1.311 1.00 84.88 314 ARG A CA 1
ATOM 2458 C C . ARG A 1 314 ? 9.622 9.895 -1.323 1.00 84.88 314 ARG A C 1
ATOM 2460 O O . ARG A 1 314 ? 8.723 9.659 -0.521 1.00 84.88 314 ARG A O 1
ATOM 2467 N N . ARG A 1 315 ? 10.090 8.982 -2.180 1.00 81.94 315 ARG A N 1
ATOM 2468 C CA . ARG A 1 315 ? 9.586 7.607 -2.288 1.00 81.94 315 ARG A CA 1
ATOM 2469 C C . ARG A 1 315 ? 9.716 6.860 -0.965 1.00 81.94 315 ARG A C 1
ATOM 2471 O O . ARG A 1 315 ? 8.738 6.272 -0.514 1.00 81.94 315 ARG A O 1
ATOM 2478 N N . GLY A 1 316 ? 10.884 6.916 -0.331 1.00 85.88 316 GLY A N 1
ATOM 2479 C CA . GLY A 1 316 ? 11.109 6.274 0.963 1.00 85.88 316 GLY A CA 1
ATOM 2480 C C . GLY A 1 316 ? 10.206 6.811 2.078 1.00 85.88 316 GLY A C 1
ATOM 2481 O O . GLY A 1 316 ? 9.577 6.039 2.798 1.00 85.88 316 GLY A O 1
ATOM 2482 N N . VAL A 1 317 ? 10.047 8.137 2.164 1.00 84.81 317 VAL A N 1
ATOM 2483 C CA . VAL A 1 317 ? 9.100 8.761 3.103 1.00 84.81 317 VAL A CA 1
ATOM 2484 C C . VAL A 1 317 ? 7.665 8.315 2.812 1.00 84.81 317 VAL A C 1
ATOM 2486 O O . VAL A 1 317 ? 6.938 7.936 3.727 1.00 84.81 317 VAL A O 1
ATOM 2489 N N . HIS A 1 318 ? 7.246 8.302 1.544 1.00 81.25 318 HIS A N 1
ATOM 2490 C CA . HIS A 1 318 ? 5.909 7.838 1.158 1.00 81.25 318 HIS A CA 1
ATOM 2491 C C . HIS A 1 318 ? 5.682 6.368 1.515 1.00 81.25 318 HIS A C 1
ATOM 2493 O O . HIS A 1 318 ? 4.586 6.029 1.953 1.00 81.25 318 HIS A O 1
ATOM 2499 N N . GLN A 1 319 ? 6.691 5.503 1.372 1.00 81.00 319 GLN A N 1
ATOM 2500 C CA . GLN A 1 319 ? 6.603 4.100 1.786 1.00 81.00 319 GLN A CA 1
ATOM 2501 C C . GLN A 1 319 ? 6.320 3.970 3.285 1.00 81.00 319 GLN A C 1
ATOM 2503 O O . GLN A 1 319 ? 5.382 3.269 3.654 1.00 81.00 319 GLN A O 1
ATOM 2508 N N . LEU A 1 320 ? 7.020 4.727 4.134 1.00 82.25 320 LEU A N 1
ATOM 2509 C CA . LEU A 1 320 ? 6.754 4.734 5.576 1.00 82.25 320 LEU A CA 1
ATOM 2510 C C . LEU A 1 320 ? 5.365 5.299 5.909 1.00 82.25 320 LEU A C 1
ATOM 2512 O O . LEU A 1 320 ? 4.635 4.732 6.722 1.00 82.25 320 LEU A O 1
ATOM 2516 N N . MET A 1 321 ? 4.955 6.380 5.239 1.00 78.94 321 MET A N 1
ATOM 2517 C CA . MET A 1 321 ? 3.647 7.010 5.454 1.00 78.94 321 MET A CA 1
ATOM 2518 C C . MET A 1 321 ? 2.470 6.100 5.074 1.00 78.94 321 MET A C 1
ATOM 2520 O O . MET A 1 321 ? 1.411 6.191 5.696 1.00 78.94 321 MET A O 1
ATOM 2524 N N . ARG A 1 322 ? 2.642 5.179 4.112 1.00 76.62 322 ARG A N 1
ATOM 2525 C CA . ARG A 1 322 ? 1.616 4.182 3.733 1.00 76.62 322 ARG A CA 1
ATOM 2526 C C . ARG A 1 322 ? 1.251 3.224 4.874 1.00 76.62 322 ARG A C 1
ATOM 2528 O O . ARG A 1 322 ? 0.213 2.564 4.787 1.00 76.62 322 ARG A O 1
ATOM 2535 N N . HIS A 1 323 ? 2.065 3.136 5.928 1.00 79.44 323 HIS A N 1
ATOM 2536 C CA . HIS A 1 323 ? 1.759 2.328 7.109 1.00 79.44 323 HIS A CA 1
ATOM 2537 C C . HIS A 1 323 ? 0.841 3.033 8.110 1.00 79.44 323 HIS A C 1
ATOM 2539 O O . HIS A 1 323 ? 0.266 2.367 8.977 1.00 79.44 323 HIS A O 1
ATOM 2545 N N . LEU A 1 324 ? 0.631 4.346 7.994 1.00 80.12 324 LEU A N 1
ATOM 2546 C CA . LEU A 1 324 ? -0.283 5.030 8.901 1.00 80.12 324 LEU A CA 1
ATOM 2547 C C . LEU A 1 324 ? -1.711 4.467 8.768 1.00 80.12 324 LEU A C 1
ATOM 2549 O O . LEU A 1 324 ? -2.146 4.116 7.667 1.00 80.12 324 LEU A O 1
ATOM 2553 N N . PRO A 1 325 ? -2.430 4.297 9.890 1.00 77.81 325 PRO A N 1
ATOM 2554 C CA . PRO A 1 325 ? -3.776 3.749 9.870 1.00 77.81 325 PRO A CA 1
ATOM 2555 C C . PRO A 1 325 ? -4.719 4.646 9.064 1.00 77.81 325 PRO A C 1
ATOM 2557 O O . PRO A 1 325 ? -4.814 5.852 9.295 1.00 77.81 325 PRO A O 1
ATOM 2560 N N . TYR A 1 326 ? -5.414 4.024 8.112 1.00 77.00 326 TYR A N 1
ATOM 2561 C CA . TYR A 1 326 ? -6.472 4.633 7.318 1.00 77.00 326 TYR A CA 1
ATOM 2562 C C . TYR A 1 326 ? -7.788 3.951 7.682 1.00 77.00 326 TYR A C 1
ATOM 2564 O O . TYR A 1 326 ? -7.980 2.775 7.364 1.00 77.00 326 TYR A O 1
ATOM 2572 N N . GLY A 1 327 ? -8.641 4.680 8.403 1.00 79.06 327 GLY A N 1
ATOM 2573 C CA . GLY A 1 327 ? -9.939 4.200 8.864 1.00 79.06 327 GLY A CA 1
ATOM 2574 C C . GLY A 1 327 ? -11.041 4.464 7.845 1.00 79.06 327 GLY A C 1
ATOM 2575 O O . GLY A 1 327 ? -11.211 5.595 7.387 1.00 79.06 327 GLY A O 1
ATOM 2576 N N . GLU A 1 328 ? -11.821 3.433 7.540 1.00 84.00 328 GLU A N 1
ATOM 2577 C CA . GLU A 1 328 ? -13.106 3.551 6.863 1.00 84.00 328 GLU A CA 1
ATOM 2578 C C . GLU A 1 328 ? -14.230 3.466 7.890 1.00 84.00 328 GLU A C 1
ATOM 2580 O O . GLU A 1 328 ? -14.270 2.552 8.714 1.00 84.00 328 GLU A O 1
ATOM 2585 N N . CYS A 1 329 ? -15.139 4.436 7.837 1.00 87.88 329 CYS A N 1
ATOM 2586 C CA . CYS A 1 329 ? -16.238 4.573 8.777 1.00 87.88 329 CYS A CA 1
ATOM 2587 C C . CYS A 1 329 ? -17.582 4.506 8.054 1.00 87.88 329 CYS A C 1
ATOM 2589 O O . CYS A 1 329 ? -17.728 5.033 6.948 1.00 87.88 329 CYS A O 1
ATOM 2591 N N . LYS A 1 330 ? -18.574 3.916 8.718 1.00 89.44 330 LYS A N 1
ATOM 2592 C CA . LYS A 1 330 ? -19.978 3.912 8.307 1.00 89.44 330 LYS A CA 1
ATOM 2593 C C . LYS A 1 330 ? -20.840 4.464 9.435 1.00 89.44 330 LYS A C 1
ATOM 2595 O O . LYS A 1 330 ? -20.569 4.202 10.605 1.00 89.44 330 LYS A O 1
ATOM 2600 N N . GLU A 1 331 ? -21.875 5.216 9.088 1.00 92.81 331 GLU A N 1
ATOM 2601 C CA . GLU A 1 331 ? -22.882 5.624 10.060 1.00 92.81 331 GLU A CA 1
ATOM 2602 C C . GLU A 1 331 ? -23.862 4.478 10.332 1.00 92.81 331 GLU A C 1
ATOM 2604 O O . GLU A 1 331 ? -24.492 3.963 9.408 1.00 92.81 331 GLU A O 1
ATOM 2609 N N . VAL A 1 332 ? -23.997 4.097 11.603 1.00 91.25 332 VAL A N 1
ATOM 2610 C CA . VAL A 1 332 ? -24.992 3.131 12.080 1.00 91.25 332 VAL A CA 1
ATOM 2611 C C . VAL A 1 332 ? -25.530 3.608 13.424 1.00 91.25 332 VAL A C 1
ATOM 2613 O O . VAL A 1 332 ? -24.757 3.865 14.348 1.00 91.25 332 VAL A O 1
ATOM 2616 N N . GLY A 1 333 ? -26.855 3.735 13.538 1.00 86.88 333 GLY A N 1
ATOM 2617 C CA . GLY A 1 333 ? -27.507 4.146 14.786 1.00 86.88 333 GLY A CA 1
ATOM 2618 C C . GLY A 1 333 ? -27.047 5.518 15.295 1.00 86.88 333 GLY A C 1
ATOM 2619 O O . GLY A 1 333 ? -26.896 5.707 16.497 1.00 86.88 333 GLY A O 1
ATOM 2620 N N . GLY A 1 334 ? -26.741 6.454 14.387 1.00 88.31 334 GLY A N 1
ATOM 2621 C CA . GLY A 1 334 ? -26.262 7.800 14.727 1.00 88.31 334 GLY A CA 1
ATOM 2622 C C . GLY A 1 334 ? -24.797 7.882 15.178 1.00 88.31 334 GLY A C 1
ATOM 2623 O O . GLY A 1 334 ? -24.320 8.973 15.489 1.00 88.31 334 GLY A O 1
ATOM 2624 N N . GLN A 1 335 ? -24.062 6.766 15.186 1.00 90.69 335 GLN A N 1
ATOM 2625 C CA . GLN A 1 335 ? -22.636 6.710 15.519 1.00 90.69 335 GLN A CA 1
ATOM 2626 C C . GLN A 1 335 ? -21.795 6.306 14.310 1.00 90.69 335 GLN A C 1
ATOM 2628 O O . GLN A 1 335 ? -22.280 5.662 13.380 1.00 90.69 335 GLN A O 1
ATOM 2633 N N . CYS A 1 336 ? -20.505 6.632 14.349 1.00 92.19 336 CYS A N 1
ATOM 2634 C CA . CYS A 1 336 ? -19.556 6.188 13.342 1.00 92.19 336 CYS A CA 1
ATOM 2635 C C . CYS A 1 336 ? -18.915 4.872 13.785 1.00 92.19 336 CYS A C 1
ATOM 2637 O O . CYS A 1 336 ? -18.273 4.805 14.835 1.00 92.19 336 CYS A O 1
ATOM 2639 N N . LYS A 1 337 ? -19.098 3.829 12.976 1.00 94.88 337 LYS A N 1
ATOM 2640 C CA . LYS A 1 337 ? -18.496 2.505 13.136 1.00 94.88 337 LYS A CA 1
ATOM 2641 C C . LYS A 1 337 ? -17.317 2.398 12.182 1.00 94.88 337 LYS A C 1
ATOM 2643 O O . LYS A 1 337 ? -17.522 2.506 10.975 1.00 94.88 337 LYS A O 1
ATOM 2648 N N . CYS A 1 338 ? -16.102 2.252 12.703 1.00 93.00 338 CYS A N 1
ATOM 2649 C CA . CYS A 1 338 ? -14.878 2.355 11.909 1.00 93.00 338 CYS A CA 1
ATOM 2650 C C . CYS A 1 338 ? -13.970 1.130 12.043 1.00 93.00 338 CYS A C 1
ATOM 2652 O O . CYS A 1 338 ? -13.804 0.578 13.131 1.00 93.00 338 CYS A O 1
ATOM 2654 N N . CYS A 1 339 ? -13.325 0.768 10.937 1.00 94.25 339 CYS A N 1
ATOM 2655 C CA . CYS A 1 339 ? -12.256 -0.228 10.873 1.00 94.25 339 CYS A CA 1
ATOM 2656 C C . CYS A 1 339 ? -11.138 0.298 9.969 1.00 94.25 339 CYS A C 1
ATOM 2658 O O . CYS A 1 339 ? -11.400 1.100 9.073 1.00 94.25 339 CYS A O 1
ATOM 2660 N N . CYS A 1 340 ? -9.900 -0.139 10.181 1.00 91.75 340 CYS A N 1
ATOM 2661 C CA . CYS A 1 340 ? -8.772 0.276 9.357 1.00 91.75 340 CYS A CA 1
ATOM 2662 C C . CYS A 1 340 ? -8.359 -0.787 8.348 1.00 91.75 340 CYS A C 1
ATOM 2664 O O . CYS A 1 340 ? -8.325 -1.981 8.648 1.00 91.75 340 CYS A O 1
ATOM 2666 N N . HIS A 1 341 ? -7.951 -0.324 7.164 1.00 88.38 341 HIS A N 1
ATOM 2667 C CA . HIS A 1 341 ? -7.456 -1.187 6.093 1.00 88.38 341 HIS A CA 1
ATOM 2668 C C . HIS A 1 341 ? -6.331 -2.115 6.606 1.00 88.38 341 HIS A C 1
ATOM 2670 O O . HIS A 1 341 ? -5.385 -1.617 7.233 1.00 88.38 341 HIS A O 1
ATOM 2676 N N . PRO A 1 342 ? -6.385 -3.442 6.349 1.00 89.69 342 PRO A N 1
ATOM 2677 C CA . PRO A 1 342 ? -7.176 -4.127 5.315 1.00 89.69 342 PRO A CA 1
ATOM 2678 C C . PRO A 1 342 ? -8.606 -4.543 5.687 1.00 89.69 342 PRO A C 1
ATOM 2680 O O . PRO A 1 342 ? -9.234 -5.287 4.926 1.00 89.69 342 PRO A O 1
ATOM 2683 N N . TYR A 1 343 ? -9.123 -4.069 6.819 1.00 92.25 343 TYR A N 1
ATOM 2684 C CA . TYR A 1 343 ? -10.483 -4.321 7.282 1.00 92.25 343 TYR A CA 1
ATOM 2685 C C . TYR A 1 343 ? -11.413 -3.134 6.994 1.00 92.25 343 TYR A C 1
ATOM 2687 O O . TYR A 1 343 ? -10.970 -1.997 6.850 1.00 92.25 343 TYR A O 1
ATOM 2695 N N . GLN A 1 344 ? -12.712 -3.409 6.949 1.00 91.62 344 GLN A N 1
ATOM 2696 C CA . GLN A 1 344 ? -13.800 -2.442 6.819 1.00 91.62 344 GLN A CA 1
ATOM 2697 C C . GLN A 1 344 ? -14.964 -2.850 7.741 1.00 91.62 344 GLN A C 1
ATOM 2699 O O . GLN A 1 344 ? -15.084 -4.038 8.066 1.00 91.62 344 GLN A O 1
ATOM 2704 N N . PRO A 1 345 ? -15.838 -1.919 8.159 1.00 93.38 345 PRO A N 1
ATOM 2705 C CA . PRO A 1 345 ? -17.075 -2.283 8.844 1.00 93.38 345 PRO A CA 1
ATOM 2706 C C . PRO A 1 345 ? -17.941 -3.187 7.953 1.00 93.38 345 PRO A C 1
ATOM 2708 O O . PRO A 1 345 ? -18.035 -2.968 6.743 1.00 93.38 345 PRO A O 1
ATOM 2711 N N . ASN A 1 346 ? -18.585 -4.200 8.532 1.00 92.69 346 ASN A N 1
ATOM 2712 C CA . ASN A 1 346 ? -19.618 -4.966 7.832 1.00 92.69 346 ASN A CA 1
ATOM 2713 C C . ASN A 1 346 ? -20.915 -4.144 7.657 1.00 92.69 346 ASN A C 1
ATOM 2715 O O . ASN A 1 346 ? -21.007 -2.987 8.067 1.00 92.69 346 ASN A O 1
ATOM 2719 N N . GLU A 1 347 ? -21.932 -4.737 7.027 1.00 89.94 347 GLU A N 1
ATOM 2720 C CA . GLU A 1 347 ? -23.153 -4.019 6.636 1.00 89.94 347 GLU A CA 1
ATOM 2721 C C . GLU A 1 347 ? -23.904 -3.367 7.804 1.00 89.94 347 GLU A C 1
ATOM 2723 O O . GLU A 1 347 ? -24.332 -2.221 7.674 1.00 89.94 347 GLU A O 1
ATOM 2728 N N . ASP A 1 348 ? -24.016 -4.040 8.945 1.00 93.25 348 ASP A N 1
ATOM 2729 C CA . ASP A 1 348 ? -24.666 -3.513 10.153 1.00 93.25 348 ASP A CA 1
ATOM 2730 C C . ASP A 1 348 ? -23.698 -2.773 11.101 1.00 93.25 348 ASP A C 1
ATOM 2732 O O . ASP A 1 348 ? -24.111 -2.296 12.152 1.00 93.25 348 ASP A O 1
ATOM 2736 N N . GLY A 1 349 ? -22.412 -2.660 10.747 1.00 93.50 349 GLY A N 1
ATOM 2737 C CA . GLY A 1 349 ? -21.393 -1.970 11.540 1.00 93.50 349 GLY A CA 1
ATOM 2738 C C . GLY A 1 349 ? -21.079 -2.599 12.902 1.00 93.50 349 GLY A C 1
ATOM 2739 O O . GLY A 1 349 ? -20.588 -1.889 13.778 1.00 93.50 349 GLY A O 1
ATOM 2740 N N . THR A 1 350 ? -21.354 -3.890 13.101 1.00 95.06 350 THR A N 1
ATOM 2741 C CA . THR A 1 350 ? -21.080 -4.609 14.361 1.00 95.06 350 THR A CA 1
ATOM 2742 C C . THR A 1 350 ? -19.688 -5.235 14.429 1.00 95.06 350 THR A C 1
ATOM 2744 O O . THR A 1 350 ? -19.182 -5.473 15.523 1.00 95.06 350 THR A O 1
ATOM 2747 N N . LYS A 1 351 ? -19.040 -5.490 13.285 1.00 96.06 351 LYS A N 1
ATOM 2748 C CA . LYS A 1 351 ? -17.722 -6.143 13.216 1.00 96.06 351 LYS A CA 1
ATOM 2749 C C . LYS A 1 351 ? -16.861 -5.606 12.081 1.00 96.06 351 LYS A C 1
ATOM 2751 O O . LYS A 1 351 ? -17.361 -5.108 11.071 1.00 96.06 351 LYS A O 1
ATOM 2756 N N . CYS A 1 352 ? -15.553 -5.790 12.217 1.00 95.75 352 CYS A N 1
ATOM 2757 C CA . CYS A 1 352 ? -14.607 -5.565 11.135 1.00 95.75 352 CYS A CA 1
ATOM 2758 C C . CYS A 1 352 ? -14.441 -6.835 10.295 1.00 95.75 352 CYS A C 1
ATOM 2760 O O . CYS A 1 352 ? -14.193 -7.920 10.816 1.00 95.75 352 CYS A O 1
ATOM 2762 N N . VAL A 1 353 ? -14.568 -6.701 8.978 1.00 92.56 353 VAL A N 1
ATOM 2763 C CA . VAL A 1 353 ? -14.362 -7.777 8.001 1.00 92.56 353 VAL A CA 1
ATOM 2764 C C . VAL A 1 353 ? -13.283 -7.368 7.013 1.00 92.56 353 VAL A C 1
ATOM 2766 O O . VAL A 1 353 ? -13.058 -6.181 6.795 1.00 92.56 353 VAL A O 1
ATOM 2769 N N . LEU A 1 354 ? -12.598 -8.333 6.404 1.00 88.88 354 LEU A N 1
ATOM 2770 C CA . LEU A 1 354 ? -11.625 -8.019 5.360 1.00 88.88 354 LEU A CA 1
ATOM 2771 C C . LEU A 1 354 ? -12.310 -7.331 4.184 1.00 88.88 354 LEU A C 1
ATOM 2773 O O . LEU A 1 354 ? -13.391 -7.737 3.752 1.00 88.88 354 LEU A O 1
ATOM 2777 N N . THR A 1 355 ? -11.640 -6.325 3.632 1.00 83.50 355 THR A N 1
ATOM 2778 C CA . THR A 1 355 ? -12.052 -5.747 2.355 1.00 83.50 355 THR A CA 1
ATOM 2779 C C . THR A 1 355 ? -12.053 -6.843 1.274 1.00 83.50 355 THR A C 1
ATOM 2781 O O . THR A 1 355 ? -11.177 -7.717 1.285 1.00 83.50 355 THR A O 1
ATOM 2784 N N . PRO A 1 356 ? -12.972 -6.802 0.292 1.00 77.88 356 PRO A N 1
ATOM 2785 C CA . PRO A 1 356 ? -13.020 -7.789 -0.799 1.00 77.88 356 PRO A CA 1
ATOM 2786 C C . PRO A 1 356 ? -11.710 -7.883 -1.599 1.00 77.88 356 PRO A C 1
ATOM 2788 O O . PRO A 1 356 ? -11.352 -8.903 -2.185 1.00 77.88 356 PRO A O 1
ATOM 2791 N N . MET A 1 357 ? -10.942 -6.795 -1.614 1.00 74.81 357 MET A N 1
ATOM 2792 C CA . MET A 1 357 ? -9.612 -6.763 -2.200 1.00 74.81 357 MET A CA 1
ATOM 2793 C C . MET A 1 357 ? -8.612 -7.642 -1.430 1.00 74.81 357 MET A C 1
ATOM 2795 O O . MET A 1 357 ? -7.770 -8.281 -2.057 1.00 74.81 357 MET A O 1
ATOM 2799 N N . CYS A 1 358 ? -8.699 -7.695 -0.103 1.00 80.62 358 CYS A N 1
ATOM 2800 C CA . CYS A 1 358 ? -7.761 -8.409 0.764 1.00 80.62 358 CYS A CA 1
ATOM 2801 C C . CYS A 1 358 ? -8.244 -9.797 1.204 1.00 80.62 358 CYS A C 1
ATOM 2803 O O . CYS A 1 358 ? -7.569 -10.456 1.995 1.00 80.62 358 CYS A O 1
ATOM 2805 N N . SER A 1 359 ? -9.376 -10.270 0.675 1.00 72.81 359 SER A N 1
ATOM 2806 C CA . SER A 1 359 ? -9.871 -11.635 0.894 1.00 72.81 359 SER A CA 1
ATOM 2807 C C . SER A 1 359 ? -9.127 -12.697 0.070 1.00 72.81 359 SER A C 1
ATOM 2809 O O . SER A 1 359 ? -9.481 -13.871 0.132 1.00 72.81 359 SER A O 1
ATOM 2811 N N . PHE A 1 360 ? -8.142 -12.292 -0.737 1.00 65.31 360 PHE A N 1
ATOM 2812 C CA . PHE A 1 360 ? -7.265 -13.189 -1.485 1.00 65.31 360 PHE A CA 1
ATOM 2813 C C . PHE A 1 360 ? -6.246 -13.833 -0.541 1.00 65.31 360 PHE A C 1
ATOM 2815 O O . PHE A 1 360 ? -5.458 -13.132 0.093 1.00 65.31 360 PHE A O 1
ATOM 2822 N N . ASP A 1 361 ? -6.249 -15.162 -0.485 1.00 64.25 361 ASP A N 1
ATOM 2823 C CA . ASP A 1 361 ? -5.195 -15.948 0.147 1.00 64.25 361 ASP A CA 1
ATOM 2824 C C . ASP A 1 361 ? -4.747 -17.049 -0.831 1.00 64.25 361 ASP A C 1
ATOM 2826 O O . ASP A 1 361 ? -5.443 -18.054 -0.979 1.00 64.25 361 ASP A O 1
ATOM 2830 N N . PRO A 1 362 ? -3.620 -16.865 -1.540 1.00 56.53 362 PRO A N 1
ATOM 2831 C CA . PRO A 1 362 ? -3.116 -17.838 -2.502 1.00 56.53 362 PRO A CA 1
ATOM 2832 C C . PRO A 1 362 ? -2.412 -19.025 -1.840 1.00 56.53 362 PRO A C 1
ATOM 2834 O O . PRO A 1 362 ? -1.975 -19.935 -2.543 1.00 56.53 362 PRO A O 1
ATOM 2837 N N . SER A 1 363 ? -2.247 -18.998 -0.512 1.00 51.34 363 SER A N 1
ATOM 2838 C CA . SER A 1 363 ? -1.606 -20.075 0.239 1.00 51.34 363 SER A CA 1
ATOM 2839 C C . SER A 1 363 ? -2.575 -21.195 0.625 1.00 51.34 363 SER A C 1
ATOM 2841 O O . SER A 1 363 ? -2.112 -22.275 1.002 1.00 51.34 363 SER A O 1
ATOM 2843 N N . HIS A 1 364 ? -3.889 -20.970 0.476 1.00 46.88 364 HIS A N 1
ATOM 2844 C CA . HIS A 1 364 ? -4.930 -21.955 0.770 1.00 46.88 364 HIS A CA 1
ATOM 2845 C C . HIS A 1 364 ? -5.181 -22.965 -0.337 1.00 46.88 364 HIS A C 1
ATOM 2847 O O . HIS A 1 364 ? -4.971 -22.673 -1.536 1.00 46.88 364 HIS A O 1
#

Radius of gyration: 21.51 Å; chains: 1; bounding box: 57×48×64 Å

Sequence (364 aa):
MLKIFALLLLAAYVRSDCPQFGDWLPWTQHCLWVPLASMRKDLADACQTTINMTRTGPAFPLPPGFQLPEKCGHCSFKVRCRKRDKQEGCFSLEPQKETCHEFGDVCSIAPHPKIGCRWGLLFAALKNCANRADLADWRREGLRKFAEGLPEMNCFDKDGQCKCCCHPYRPNEEGTACIKEEEAKCEPFGQFNEWSQCLWYPLKDIAEGLKSHCQLDVQATLPPNLMPTPPGLKIPEKCGYCSFKARCRKRDRKEGCFHIDGEKKACGPDDCPTCGDVCTVPKIGESCDWGKTIGKALMSKAEAFTGVMPYWKRRGVHQLMRHLPYGECKEVGGQCKCCCHPYQPNEDGTKCVLTPMCSFDPSH